Protein AF-A0A8J7K109-F1 (afdb_monomer_lite)

pLDDT: mean 79.62, std 18.44, range [33.38, 97.75]

Foldseek 3Di:
DVVVVVVVVVPDDDDPVVVVVVVVVVVVVVVVVVVVVVVVVVVVVVVVVPPVVVVVVVCVVVVVVPVVDDDDDDDDDDDDDDDDDDDDPPPDDPPLAQAEEEEPQQPCVVVLQVQCVVVVHHHRYYDYDDDPDNAAEKEAEASADPVSVLSSLVSVVVRHHFKYWYDPDPVRHSYMYIRDPVVVDLPTQIGTPDVVVSVVQSPPPPDDPVNVVVVSNVNSVVVNVD

Secondary structure (DSSP, 8-state):
-HHHHHHHHHT----HHHHHHHHHHHHHHHHHHHHHHHHHHHHHHHHHH--HHHHHHHHHHHHHHHTT--S------------------------S--EEEEETT-TTHHHHHHHHHHTT----EEE-----SS-EEEEE-TT--HHHHHHHHHHHHHTTEEEEEE---GGGTTEEEET-GGGGSTT--EEE--HHHHHHHHH-TT--HHHHHHHHHHHHHHTT--

Organism: NCBI:txid2866724

Radius of gyration: 29.74 Å; chains: 1; bounding box: 60×54×87 Å

Sequence (226 aa):
MSTSFLTAAANISNTNWLAVLLVIASILCVPIFLFGLFKLQTKYRAEMQDDEYYSAHLKMKFSYDTEQKEEIIEPITETNNSNNDDLAINSATASDQTIITINSSIKNLKEISEKLAKESIYISDKFDSKFDDDHYHLSFGDGVNIETLRKVISVCKENGLSSLSFSKNTAAISKIYIGSMGYKRADRLILRADNTTLNDLLANKSLNLKMLKSVIVTHGEKNRTL

Structure (mmCIF, N/CA/C/O backbone):
data_AF-A0A8J7K109-F1
#
_entry.id   AF-A0A8J7K109-F1
#
loop_
_atom_site.group_PDB
_atom_site.id
_atom_site.type_symbol
_atom_site.label_atom_id
_atom_site.label_alt_id
_atom_site.label_comp_id
_atom_site.label_asym_id
_atom_site.label_entity_id
_atom_site.label_seq_id
_atom_site.pdbx_PDB_ins_code
_atom_site.Cartn_x
_atom_site.Cartn_y
_atom_site.Cartn_z
_atom_site.occupancy
_atom_site.B_iso_or_equiv
_atom_site.auth_seq_id
_atom_site.auth_comp_id
_atom_site.auth_asym_id
_atom_site.auth_atom_id
_atom_site.pdbx_PDB_model_num
ATOM 1 N N . MET A 1 1 ? 20.563 35.144 -45.585 1.00 58.84 1 MET A N 1
ATOM 2 C CA . MET A 1 1 ? 21.813 34.430 -45.235 1.00 58.84 1 MET A CA 1
ATOM 3 C C . MET A 1 1 ? 21.892 33.021 -45.824 1.00 58.84 1 MET A C 1
ATOM 5 O O . MET A 1 1 ? 22.995 32.595 -46.116 1.00 58.84 1 MET A O 1
ATOM 9 N N . SER A 1 2 ? 20.783 32.311 -46.063 1.00 66.25 2 SER A N 1
ATOM 10 C CA . SER A 1 2 ? 20.815 30.921 -46.563 1.00 66.25 2 SER A CA 1
ATOM 11 C C . SER A 1 2 ? 21.132 30.762 -48.061 1.00 66.25 2 SER A C 1
ATOM 13 O O . SER A 1 2 ? 21.647 29.727 -48.471 1.00 66.25 2 SER A O 1
ATOM 15 N N . THR A 1 3 ? 20.874 31.781 -48.888 1.00 78.06 3 THR A N 1
ATOM 16 C CA . THR A 1 3 ? 21.087 31.732 -50.348 1.00 78.06 3 THR A CA 1
ATOM 17 C C . THR A 1 3 ? 22.560 31.746 -50.753 1.00 78.06 3 THR A C 1
ATOM 19 O O . THR A 1 3 ? 22.938 31.056 -51.693 1.00 78.06 3 THR A O 1
ATOM 22 N N . SER A 1 4 ? 23.420 32.462 -50.026 1.00 81.00 4 SER A N 1
ATOM 23 C CA . SER A 1 4 ? 24.857 32.526 -50.321 1.00 81.00 4 SER A CA 1
ATOM 24 C C . SER A 1 4 ? 25.581 31.194 -50.073 1.00 81.00 4 SER A C 1
ATOM 26 O O . SER A 1 4 ? 26.520 30.877 -50.798 1.00 81.00 4 SER A O 1
ATOM 28 N N . PHE A 1 5 ? 25.122 30.378 -49.115 1.00 79.75 5 PHE A N 1
ATOM 29 C CA . PHE A 1 5 ? 25.691 29.049 -48.846 1.00 79.75 5 PHE A CA 1
ATOM 30 C C . PHE A 1 5 ? 25.344 28.025 -49.926 1.00 79.75 5 PHE A C 1
ATOM 32 O O . PHE A 1 5 ? 26.210 27.256 -50.337 1.00 79.75 5 PHE A O 1
ATOM 39 N N . LEU A 1 6 ? 24.100 28.033 -50.415 1.00 79.06 6 LEU A N 1
ATOM 40 C CA . LEU A 1 6 ? 23.662 27.093 -51.445 1.00 79.06 6 LEU A CA 1
ATOM 41 C C . LEU A 1 6 ? 24.355 27.375 -52.788 1.00 79.06 6 LEU A C 1
ATOM 43 O O . LEU A 1 6 ? 24.806 26.445 -53.452 1.00 79.06 6 LEU A O 1
ATOM 47 N N . THR A 1 7 ? 24.527 28.654 -53.141 1.00 85.88 7 THR A N 1
ATOM 48 C CA . THR A 1 7 ? 25.267 29.064 -54.346 1.00 85.88 7 THR A CA 1
ATOM 49 C C . THR A 1 7 ? 26.760 28.735 -54.251 1.00 85.88 7 THR A C 1
ATOM 51 O O . THR A 1 7 ? 27.347 28.289 -55.233 1.00 85.88 7 THR A O 1
ATOM 54 N N . ALA A 1 8 ? 27.384 28.902 -53.079 1.00 80.12 8 ALA A N 1
ATOM 55 C CA . ALA A 1 8 ? 28.784 28.522 -52.876 1.00 80.12 8 ALA A CA 1
ATOM 56 C C . ALA A 1 8 ? 28.988 26.996 -52.937 1.00 80.12 8 ALA A C 1
ATOM 58 O O . ALA A 1 8 ? 29.948 26.537 -53.549 1.00 80.12 8 ALA A O 1
ATOM 59 N N . ALA A 1 9 ? 28.066 26.212 -52.366 1.00 76.44 9 ALA A N 1
ATOM 60 C CA . ALA A 1 9 ? 28.109 24.750 -52.406 1.00 76.44 9 ALA A CA 1
ATOM 61 C C . ALA A 1 9 ? 27.909 24.193 -53.825 1.00 76.44 9 ALA A C 1
ATOM 63 O O . ALA A 1 9 ? 28.597 23.254 -54.215 1.00 76.44 9 ALA A O 1
ATOM 64 N N . ALA A 1 10 ? 27.020 24.801 -54.618 1.00 79.00 10 ALA A N 1
ATOM 65 C CA . ALA A 1 10 ? 26.766 24.391 -56.000 1.00 79.00 10 ALA A CA 1
ATOM 66 C C . ALA A 1 10 ? 27.965 24.626 -56.939 1.00 79.00 10 ALA A C 1
ATOM 68 O O . ALA A 1 10 ? 28.079 23.957 -57.963 1.00 79.00 10 ALA A O 1
ATOM 69 N N . ASN A 1 11 ? 28.868 25.550 -56.590 1.00 80.50 11 ASN A N 1
ATOM 70 C CA . ASN A 1 11 ? 30.044 25.882 -57.399 1.00 80.50 11 ASN A CA 1
ATOM 71 C C . ASN A 1 11 ? 31.283 25.021 -57.085 1.00 80.50 11 ASN A C 1
ATOM 73 O O . ASN A 1 11 ? 32.293 25.119 -57.782 1.00 80.50 11 ASN A O 1
ATOM 77 N N . ILE A 1 12 ? 31.229 24.165 -56.059 1.00 76.69 12 ILE A N 1
ATOM 78 C CA . ILE A 1 12 ? 32.310 23.231 -55.724 1.00 76.69 12 ILE A CA 1
ATOM 79 C C . ILE A 1 12 ? 32.108 21.958 -56.552 1.00 76.69 12 ILE A C 1
ATOM 81 O O . ILE A 1 12 ? 31.431 21.017 -56.146 1.00 76.69 12 ILE A O 1
ATOM 85 N N . SER A 1 13 ? 32.680 21.936 -57.754 1.00 70.12 13 SER A N 1
ATOM 86 C CA . SER A 1 13 ? 32.686 20.755 -58.619 1.00 70.12 13 SER A CA 1
ATOM 87 C C . SER A 1 13 ? 33.887 19.853 -58.285 1.00 70.12 13 SER A C 1
ATOM 89 O O . SER A 1 13 ? 35.036 20.274 -58.370 1.00 70.12 13 SER A O 1
ATOM 91 N N . ASN A 1 14 ? 33.605 18.611 -57.869 1.00 67.81 14 ASN A N 1
ATOM 92 C CA . ASN A 1 14 ? 34.546 17.492 -57.662 1.00 67.81 14 ASN A CA 1
ATOM 93 C C . ASN A 1 14 ? 35.869 17.812 -56.940 1.00 67.81 14 ASN A C 1
ATOM 95 O O . ASN A 1 14 ? 36.962 17.696 -57.495 1.00 67.81 14 ASN A O 1
ATOM 99 N N . THR A 1 15 ? 35.786 18.124 -55.650 1.00 77.00 15 THR A N 1
ATOM 100 C CA . THR A 1 15 ? 36.956 18.259 -54.779 1.00 77.00 15 THR A CA 1
ATOM 101 C C . THR A 1 15 ? 37.196 16.988 -53.968 1.00 77.00 15 THR A C 1
ATOM 103 O O . THR A 1 15 ? 36.537 16.729 -52.965 1.00 77.00 15 THR A O 1
ATOM 106 N N . ASN A 1 16 ? 38.210 16.209 -54.354 1.00 81.56 16 ASN A N 1
ATOM 107 C CA . ASN A 1 16 ? 38.608 14.985 -53.638 1.00 81.56 16 ASN A CA 1
ATOM 108 C C . ASN A 1 16 ? 38.951 15.230 -52.152 1.00 81.56 16 ASN A C 1
ATOM 110 O O . ASN A 1 16 ? 38.787 14.340 -51.321 1.00 81.56 16 ASN A O 1
ATOM 114 N N . TRP A 1 17 ? 39.377 16.444 -51.790 1.00 86.31 17 TRP A N 1
ATOM 115 C CA . TRP A 1 17 ? 39.659 16.818 -50.400 1.00 86.31 17 TRP A CA 1
ATOM 116 C C . TRP A 1 17 ? 38.394 16.957 -49.539 1.00 86.31 17 TRP A C 1
ATOM 118 O O . TRP A 1 17 ? 38.460 16.759 -48.326 1.00 86.31 17 TRP A O 1
ATOM 128 N N . LEU A 1 18 ? 37.238 17.249 -50.149 1.00 85.38 18 LEU A N 1
ATOM 129 C CA . LEU A 1 18 ? 35.966 17.392 -49.440 1.00 85.38 18 LEU A CA 1
ATOM 130 C C . LEU A 1 18 ? 35.522 16.054 -48.844 1.00 85.38 18 LEU A C 1
ATOM 132 O O . LEU A 1 18 ? 35.082 16.007 -47.699 1.00 85.38 18 LEU A O 1
ATOM 136 N N . ALA A 1 19 ? 35.694 14.960 -49.592 1.00 84.62 19 ALA A N 1
ATOM 137 C CA . ALA A 1 19 ? 35.377 13.617 -49.116 1.00 84.62 19 ALA A CA 1
ATOM 138 C C . ALA A 1 19 ? 36.213 13.249 -47.879 1.00 84.62 19 ALA A C 1
ATOM 140 O O . ALA A 1 19 ? 35.671 12.763 -46.889 1.00 84.62 19 ALA A O 1
ATOM 141 N N . VAL A 1 20 ? 37.516 13.557 -47.895 1.00 90.56 20 VAL A N 1
ATOM 142 C CA . VAL A 1 20 ? 38.415 13.327 -46.749 1.00 90.56 20 VAL A CA 1
ATOM 143 C C . VAL A 1 20 ? 37.996 14.170 -45.541 1.00 90.56 20 VAL A C 1
ATOM 145 O O . VAL A 1 20 ? 37.918 13.654 -44.427 1.00 90.56 20 VAL A O 1
ATOM 148 N N . LEU A 1 21 ? 37.658 15.446 -45.755 1.00 93.25 21 LEU A N 1
ATOM 149 C CA . LEU A 1 21 ? 37.177 16.337 -44.698 1.00 93.25 21 LEU A CA 1
ATOM 150 C C . LEU A 1 21 ? 35.878 15.817 -44.057 1.00 93.25 21 LEU A C 1
ATOM 152 O O . LEU A 1 21 ? 35.723 15.876 -42.840 1.00 93.25 21 LEU A O 1
ATOM 156 N N . LEU A 1 22 ? 34.964 15.271 -44.864 1.00 87.44 22 LEU A N 1
ATOM 157 C CA . LEU A 1 22 ? 33.673 14.756 -44.406 1.00 87.44 22 LEU A CA 1
ATOM 158 C C . LEU A 1 22 ? 33.830 13.461 -43.593 1.00 87.44 22 LEU A C 1
ATOM 160 O O . LEU A 1 22 ? 33.153 13.283 -42.581 1.00 87.44 22 LEU A O 1
ATOM 164 N N . VAL A 1 23 ? 34.788 12.606 -43.966 1.00 94.56 23 VAL A N 1
ATOM 165 C CA . VAL A 1 23 ? 35.171 11.424 -43.176 1.00 94.56 23 VAL A CA 1
ATOM 166 C C . VAL A 1 23 ? 35.753 11.839 -41.822 1.00 94.56 23 VAL A C 1
ATOM 168 O O . VAL A 1 23 ? 35.319 11.325 -40.791 1.00 94.56 23 VAL A O 1
ATOM 171 N N . ILE A 1 24 ? 36.672 12.811 -41.791 1.00 95.62 24 ILE A N 1
ATOM 172 C CA . ILE A 1 24 ? 37.246 13.328 -40.536 1.00 95.62 24 ILE A CA 1
ATOM 173 C C . ILE A 1 24 ? 36.152 13.943 -39.653 1.00 95.62 24 ILE A C 1
ATOM 175 O O . ILE A 1 24 ? 36.088 13.653 -38.458 1.00 95.62 24 ILE A O 1
ATOM 179 N N . ALA A 1 25 ? 35.255 14.743 -40.235 1.00 95.81 25 ALA A N 1
ATOM 180 C CA . ALA A 1 25 ? 34.128 15.333 -39.518 1.00 95.81 25 ALA A CA 1
ATOM 181 C C . ALA A 1 25 ? 33.209 14.258 -38.913 1.00 95.81 25 ALA A C 1
ATOM 183 O O . ALA A 1 25 ? 32.806 14.377 -37.756 1.00 95.81 25 ALA A O 1
ATOM 184 N N . SER A 1 26 ? 32.930 13.178 -39.652 1.00 95.62 26 SER A N 1
ATOM 185 C CA . SER A 1 26 ? 32.132 12.052 -39.156 1.00 95.62 26 SER A CA 1
ATOM 186 C C . SER A 1 26 ? 32.811 11.321 -37.995 1.00 95.62 26 SER A C 1
ATOM 188 O O . SER A 1 26 ? 32.136 10.953 -37.034 1.00 95.62 26 SER A O 1
ATOM 190 N N . ILE A 1 27 ? 34.135 11.131 -38.053 1.00 97.19 27 ILE A N 1
ATOM 191 C CA . ILE A 1 27 ? 34.906 10.488 -36.978 1.00 97.19 27 ILE A CA 1
ATOM 192 C C . ILE A 1 27 ? 34.913 11.361 -35.718 1.00 97.19 27 ILE A C 1
ATOM 194 O O . ILE A 1 27 ? 34.771 10.833 -34.620 1.00 97.19 27 ILE A O 1
ATOM 198 N N . LEU A 1 28 ? 35.034 12.686 -35.858 1.00 97.62 28 LEU A N 1
ATOM 199 C CA . LEU A 1 28 ? 35.056 13.624 -34.727 1.00 97.62 28 LEU A CA 1
ATOM 200 C C . LEU A 1 28 ? 33.673 13.891 -34.115 1.00 97.62 28 LEU A C 1
ATOM 202 O O . LEU A 1 28 ? 33.582 14.214 -32.931 1.00 97.62 28 LEU A O 1
ATOM 206 N N . CYS A 1 29 ? 32.592 13.732 -34.879 1.00 96.88 29 CYS A N 1
ATOM 207 C CA . CYS A 1 29 ? 31.234 13.961 -34.385 1.00 96.88 29 CYS A CA 1
ATOM 208 C C . CYS A 1 29 ? 30.872 13.012 -33.227 1.00 96.88 29 CYS A C 1
ATOM 210 O O . CYS A 1 29 ? 30.294 13.439 -32.227 1.00 96.88 29 CYS A O 1
ATOM 212 N N . VAL A 1 30 ? 31.290 11.746 -33.316 1.00 97.44 30 VAL A N 1
ATOM 213 C CA . VAL A 1 30 ? 31.009 10.708 -32.310 1.00 97.44 30 VAL A CA 1
ATOM 214 C C . VAL A 1 30 ? 31.625 11.012 -30.92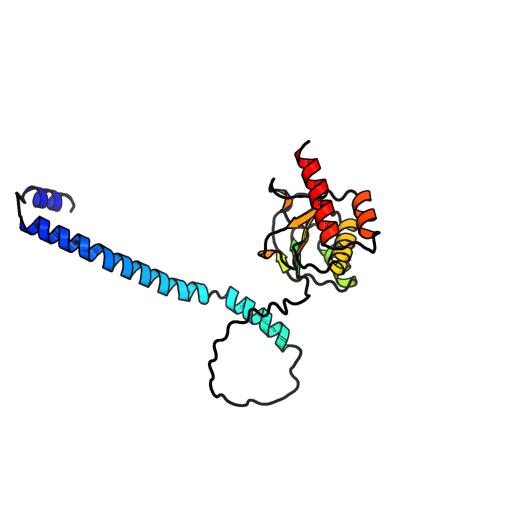8 1.00 97.44 30 VAL A C 1
ATOM 216 O O . VAL A 1 30 ? 30.872 11.036 -29.952 1.00 97.44 30 VAL A O 1
ATOM 219 N N . PRO A 1 31 ? 32.940 11.280 -30.778 1.00 97.38 31 PRO A N 1
ATOM 220 C CA . PRO A 1 31 ? 33.529 11.590 -29.476 1.00 97.38 31 PRO A CA 1
ATOM 221 C C . PRO A 1 31 ? 33.029 12.919 -28.899 1.00 97.38 31 PRO A C 1
ATOM 223 O O . PRO A 1 31 ? 32.833 13.008 -27.689 1.00 97.38 31 PRO A O 1
ATOM 226 N N . ILE A 1 32 ? 32.760 13.932 -29.734 1.00 97.62 32 ILE A N 1
ATOM 227 C CA . ILE A 1 32 ? 32.178 15.208 -29.278 1.00 97.62 32 ILE A CA 1
ATOM 228 C C . ILE A 1 32 ? 30.777 14.983 -28.700 1.00 97.62 32 ILE A C 1
ATOM 230 O O . ILE A 1 32 ? 30.452 15.503 -27.630 1.00 97.62 32 ILE A O 1
ATOM 234 N N . PHE A 1 33 ? 29.959 14.176 -29.377 1.00 96.94 33 PHE A N 1
ATOM 235 C CA . PHE A 1 33 ? 28.620 13.829 -28.914 1.00 96.94 33 PHE A CA 1
ATOM 236 C C . PHE A 1 33 ? 28.654 13.047 -27.594 1.00 96.94 33 PHE A C 1
ATOM 238 O O . PHE A 1 33 ? 27.950 13.403 -26.647 1.00 96.94 33 PHE A O 1
ATOM 245 N N . LEU A 1 34 ? 29.524 12.036 -27.490 1.00 96.75 34 LEU A N 1
ATOM 246 C CA . LEU A 1 34 ? 29.727 11.274 -26.254 1.00 96.75 34 LEU A CA 1
ATOM 247 C C . LEU A 1 34 ? 30.198 12.168 -25.103 1.00 96.75 34 LEU A C 1
ATOM 249 O O . LEU A 1 34 ? 29.666 12.064 -24.001 1.00 96.75 34 LEU A O 1
ATOM 253 N N . PHE A 1 35 ? 31.141 13.080 -25.348 1.00 97.31 35 PHE A N 1
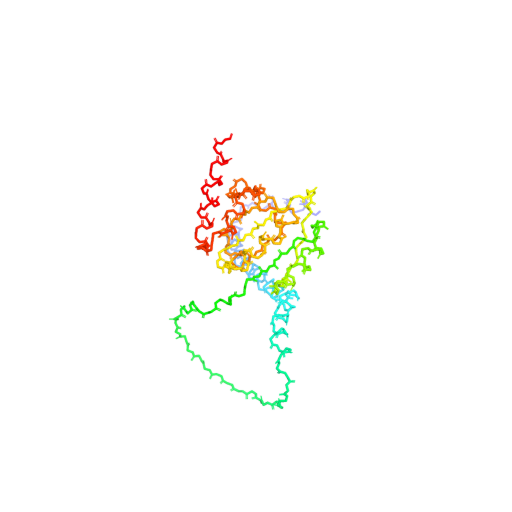ATOM 254 C CA . PHE A 1 35 ? 31.607 14.028 -24.335 1.00 97.31 35 PHE A CA 1
ATOM 255 C C . PHE A 1 35 ? 30.474 14.939 -23.837 1.00 97.31 35 PHE A C 1
ATOM 257 O O . PHE A 1 35 ? 30.347 15.178 -22.635 1.00 97.31 35 PHE A O 1
ATOM 264 N N . GLY A 1 36 ? 29.604 15.397 -24.743 1.00 96.19 36 GLY A N 1
ATOM 265 C CA . GLY A 1 36 ? 28.396 16.146 -24.395 1.00 96.19 36 GLY A CA 1
ATOM 266 C C . GLY A 1 36 ? 27.437 15.343 -23.513 1.00 96.19 36 GLY A C 1
ATOM 267 O O . GLY A 1 36 ? 26.991 15.848 -22.481 1.00 96.19 36 GLY A O 1
ATOM 268 N N . LEU A 1 37 ? 27.173 14.081 -23.870 1.00 93.94 37 LEU A N 1
ATOM 269 C CA . LEU A 1 37 ? 26.350 13.182 -23.057 1.00 93.94 37 LEU A CA 1
ATOM 270 C C . LEU A 1 37 ? 26.955 12.936 -21.673 1.00 93.94 37 LEU A C 1
ATOM 272 O O . LEU A 1 37 ? 26.236 13.034 -20.682 1.00 93.94 37 LEU A O 1
ATOM 276 N N . PHE A 1 38 ? 28.262 12.685 -21.582 1.00 94.75 38 PHE A N 1
ATOM 277 C CA . PHE A 1 38 ? 28.941 12.509 -20.297 1.00 94.75 38 PHE A CA 1
ATOM 278 C C . PHE A 1 38 ? 28.822 13.754 -19.419 1.00 94.75 38 PHE A C 1
ATOM 280 O O . PHE A 1 38 ? 28.503 13.636 -18.239 1.00 94.75 38 PHE A O 1
ATOM 287 N N . LYS A 1 39 ? 29.006 14.949 -19.991 1.00 92.44 39 LYS A N 1
ATOM 288 C CA . LYS A 1 39 ? 28.855 16.214 -19.259 1.00 92.44 39 LYS A CA 1
ATOM 289 C C . LYS A 1 39 ? 27.425 16.431 -18.752 1.00 92.44 39 LYS A C 1
ATOM 291 O O . LYS A 1 39 ? 27.238 16.931 -17.645 1.00 92.44 39 LYS A O 1
ATOM 296 N N . LEU A 1 40 ? 26.416 16.063 -19.544 1.00 89.12 40 LEU A N 1
ATOM 297 C CA . LEU A 1 40 ? 25.011 16.119 -19.128 1.00 89.12 40 LEU A CA 1
ATOM 298 C C . LEU A 1 40 ? 24.736 15.127 -17.992 1.00 89.12 40 LEU A C 1
ATOM 300 O O . LEU A 1 40 ? 24.151 15.503 -16.980 1.00 89.12 40 LEU A O 1
ATOM 304 N N . GLN A 1 41 ? 25.210 13.887 -18.117 1.00 87.06 41 GLN A N 1
ATOM 305 C CA . GLN A 1 41 ? 25.038 12.860 -17.089 1.00 87.06 41 GLN A CA 1
ATOM 306 C C . GLN A 1 41 ? 25.713 13.234 -15.765 1.00 87.06 41 GLN A C 1
ATOM 308 O O . GLN A 1 41 ? 25.134 12.990 -14.710 1.00 87.06 41 GLN A O 1
ATOM 313 N N . THR A 1 42 ? 26.909 13.830 -15.791 1.00 87.81 42 THR A N 1
ATOM 314 C CA . THR A 1 42 ? 27.603 14.246 -14.562 1.00 87.81 42 THR A CA 1
ATOM 315 C C . THR A 1 42 ? 26.954 15.465 -13.918 1.00 87.81 42 THR A C 1
ATOM 317 O O . THR A 1 42 ? 26.785 15.473 -12.702 1.00 87.81 42 THR A O 1
ATOM 320 N N . LYS A 1 43 ? 26.522 16.457 -14.709 1.00 86.12 43 LYS A N 1
ATOM 321 C CA . LYS A 1 43 ? 25.846 17.649 -14.182 1.00 86.12 43 LYS A CA 1
ATOM 322 C C . LYS A 1 43 ? 24.511 17.307 -13.514 1.00 86.12 43 LYS A C 1
ATOM 324 O O . LYS A 1 43 ? 24.278 17.707 -12.380 1.00 86.12 43 LYS A O 1
ATOM 329 N N . TYR A 1 44 ? 23.663 16.530 -14.185 1.00 77.62 44 TYR A N 1
ATOM 330 C CA . TYR A 1 44 ? 22.350 16.172 -13.639 1.00 77.62 44 TYR A CA 1
ATOM 331 C C . TYR A 1 44 ? 22.412 15.109 -12.541 1.00 77.62 44 TYR A C 1
ATOM 333 O O . TYR A 1 44 ? 21.461 14.979 -11.777 1.00 77.62 44 TYR A O 1
ATOM 341 N N . ARG A 1 45 ? 23.522 14.368 -12.411 1.00 79.00 45 ARG A N 1
ATOM 342 C CA . ARG A 1 45 ? 23.725 13.473 -11.263 1.00 79.00 45 ARG A CA 1
ATOM 343 C C . ARG A 1 45 ? 23.871 14.230 -9.948 1.00 79.00 45 ARG A C 1
ATOM 345 O O . ARG A 1 45 ? 23.313 13.767 -8.963 1.00 79.00 45 ARG A O 1
ATOM 352 N N . ALA A 1 46 ? 24.581 15.360 -9.944 1.00 68.81 46 ALA A N 1
ATOM 353 C CA . ALA A 1 46 ? 24.709 16.194 -8.750 1.00 68.81 46 ALA A CA 1
ATOM 354 C C . ALA A 1 46 ? 23.352 16.810 -8.369 1.00 68.81 46 ALA A C 1
ATOM 356 O O . ALA A 1 46 ? 22.910 16.662 -7.239 1.00 68.81 46 ALA A O 1
ATOM 357 N N . GLU A 1 47 ? 22.627 17.371 -9.344 1.00 66.19 47 GLU A N 1
ATOM 358 C CA . GLU A 1 47 ? 21.301 17.969 -9.105 1.00 66.19 47 GLU A CA 1
ATOM 359 C C . GLU A 1 47 ? 20.232 16.937 -8.677 1.00 66.19 47 GLU A C 1
ATOM 361 O O . GLU A 1 47 ? 19.346 17.276 -7.902 1.00 66.19 47 GLU A O 1
ATOM 366 N N . MET A 1 48 ? 20.311 15.669 -9.115 1.00 65.88 48 MET A N 1
ATOM 367 C CA . MET A 1 48 ? 19.443 14.592 -8.594 1.00 65.88 48 MET A CA 1
ATOM 368 C C . MET A 1 48 ? 19.844 14.093 -7.196 1.00 65.88 48 MET A C 1
ATOM 370 O O . MET A 1 48 ? 19.030 13.454 -6.533 1.00 65.88 48 MET A O 1
ATOM 374 N N . GLN A 1 49 ? 21.087 14.316 -6.762 1.00 63.44 49 GLN A N 1
ATOM 375 C CA . GLN A 1 49 ? 21.553 13.951 -5.418 1.00 63.44 49 GLN A CA 1
ATOM 376 C C . GLN A 1 4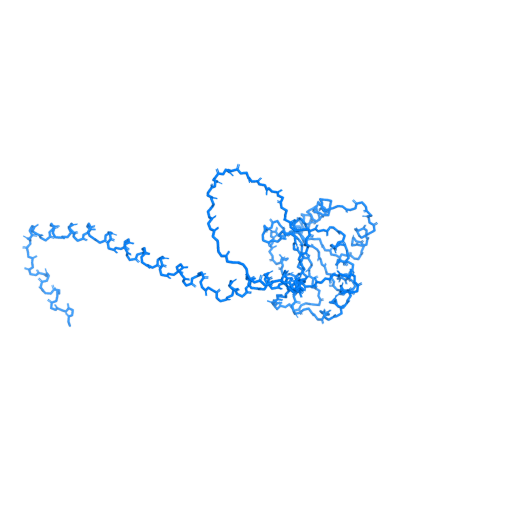9 ? 21.282 15.054 -4.391 1.00 63.44 49 GLN A C 1
ATOM 378 O O . GLN A 1 49 ? 21.003 14.738 -3.236 1.00 63.44 49 GLN A O 1
ATOM 383 N N . ASP A 1 50 ? 21.281 16.312 -4.829 1.00 59.25 50 ASP A N 1
ATOM 384 C CA . ASP A 1 50 ? 20.915 17.483 -4.028 1.00 59.25 50 ASP A CA 1
ATOM 385 C C . ASP A 1 50 ? 19.399 17.709 -3.958 1.00 59.25 50 ASP A C 1
ATOM 387 O O . ASP A 1 50 ? 18.954 18.808 -3.626 1.00 59.25 50 ASP A O 1
ATOM 391 N N . ASP A 1 51 ? 18.583 16.687 -4.252 1.00 62.94 51 ASP A N 1
ATOM 392 C CA . ASP A 1 51 ? 17.149 16.781 -4.020 1.00 62.94 51 ASP A CA 1
ATOM 393 C C . ASP A 1 51 ? 16.932 17.094 -2.531 1.00 62.94 51 ASP A C 1
ATOM 395 O O . ASP A 1 51 ? 17.190 16.280 -1.633 1.00 62.94 51 ASP A O 1
ATOM 399 N N . GLU A 1 52 ? 16.509 18.326 -2.266 1.00 60.19 52 GLU A N 1
ATOM 400 C CA . GLU A 1 52 ? 16.214 18.873 -0.945 1.00 60.19 52 GLU A CA 1
ATOM 401 C C . GLU A 1 52 ? 15.224 17.951 -0.208 1.00 60.19 52 GLU A C 1
ATOM 403 O O . GLU A 1 52 ? 15.282 17.798 1.013 1.00 60.19 52 GLU A O 1
ATOM 408 N N . TYR A 1 53 ? 14.396 17.216 -0.965 1.00 56.78 53 TYR A N 1
ATOM 409 C CA . TYR A 1 53 ? 13.512 16.171 -0.463 1.00 56.78 53 TYR A CA 1
ATOM 410 C C . TYR A 1 53 ? 14.242 14.909 0.014 1.00 56.78 53 TYR A C 1
ATOM 412 O O . TYR A 1 53 ? 13.823 14.324 1.011 1.00 56.78 53 TYR A O 1
ATOM 420 N N . TYR A 1 54 ? 15.333 14.472 -0.626 1.00 59.00 54 TYR A N 1
ATOM 421 C CA . TYR A 1 54 ? 16.100 13.302 -0.175 1.00 59.00 54 TYR A CA 1
ATOM 422 C C . TYR A 1 54 ? 16.881 13.607 1.105 1.00 59.00 54 TYR A C 1
ATOM 424 O O . TYR A 1 54 ? 16.886 12.804 2.042 1.00 59.00 54 TYR A O 1
ATOM 432 N N . SER A 1 55 ? 17.480 14.796 1.188 1.00 63.50 55 SER A N 1
ATOM 433 C CA . SER A 1 55 ? 18.165 15.253 2.399 1.00 63.50 55 SER A CA 1
ATOM 434 C C . SER A 1 55 ? 17.180 15.573 3.534 1.00 63.50 55 SER A C 1
ATOM 436 O O . SER A 1 55 ? 17.462 15.219 4.679 1.00 63.50 55 SER A O 1
ATOM 438 N N . ALA A 1 56 ? 15.988 16.112 3.248 1.00 65.56 56 ALA A N 1
ATOM 439 C CA . ALA A 1 56 ? 14.904 16.225 4.229 1.00 65.56 56 ALA A CA 1
ATOM 440 C C . ALA A 1 56 ? 14.402 14.850 4.703 1.00 65.56 56 ALA A C 1
ATOM 442 O O . ALA A 1 56 ? 14.202 14.652 5.898 1.00 65.56 56 ALA A O 1
ATOM 443 N N . HIS A 1 57 ? 14.263 13.873 3.805 1.00 60.69 57 HIS A N 1
ATOM 444 C CA . HIS A 1 57 ? 13.806 12.525 4.148 1.00 60.69 57 HIS A CA 1
ATOM 445 C C . HIS A 1 57 ? 14.862 11.721 4.932 1.00 60.69 57 HIS A C 1
ATOM 447 O O . HIS A 1 57 ? 14.510 10.938 5.815 1.00 60.69 57 HIS A O 1
ATOM 453 N N . LEU A 1 58 ? 16.159 11.931 4.674 1.00 61.16 58 LEU A N 1
ATOM 454 C CA . LEU A 1 58 ? 17.241 11.404 5.514 1.00 61.16 58 LEU A CA 1
ATOM 455 C C . LEU A 1 58 ? 17.269 12.090 6.882 1.00 61.16 58 LEU A C 1
ATOM 457 O O . LEU A 1 58 ? 17.289 11.392 7.891 1.00 61.16 58 LEU A O 1
ATOM 461 N N . LYS A 1 59 ? 17.201 13.428 6.940 1.00 64.75 59 LYS A N 1
ATOM 462 C CA . LYS A 1 59 ? 17.113 14.167 8.211 1.00 64.75 59 LYS A CA 1
ATOM 463 C C . LYS A 1 59 ? 15.919 13.705 9.041 1.00 64.75 59 LYS A C 1
ATOM 465 O O . LYS A 1 59 ? 16.082 13.454 10.221 1.00 64.75 59 LYS A O 1
ATOM 470 N N . MET A 1 60 ? 14.757 13.484 8.431 1.00 64.81 60 MET A N 1
ATOM 471 C CA . MET A 1 60 ? 13.571 12.994 9.137 1.00 64.81 60 MET A CA 1
ATOM 472 C C . MET A 1 60 ? 13.754 11.567 9.684 1.00 64.81 60 MET A C 1
ATOM 474 O O . MET A 1 60 ? 13.238 11.261 10.754 1.00 64.81 60 MET A O 1
ATOM 478 N N . LYS A 1 61 ? 14.523 10.708 8.995 1.00 61.19 61 LYS A N 1
ATOM 479 C CA . LYS A 1 61 ? 14.880 9.366 9.488 1.00 61.19 61 LYS A CA 1
ATOM 480 C C . LYS A 1 61 ? 15.912 9.390 10.618 1.00 61.19 61 LYS A C 1
ATOM 482 O O . LYS A 1 61 ? 15.777 8.600 11.541 1.00 61.19 61 LYS A O 1
ATOM 487 N N . PHE A 1 62 ? 16.910 10.272 10.560 1.00 61.06 62 PHE A N 1
ATOM 488 C CA . PHE A 1 62 ? 17.934 10.380 11.607 1.00 61.06 62 PHE A CA 1
ATOM 489 C C . PHE A 1 62 ? 17.450 11.170 12.833 1.00 61.06 62 PHE A C 1
ATOM 491 O O . PHE A 1 62 ? 17.719 10.760 13.955 1.00 61.06 62 PHE A O 1
ATOM 498 N N . SER A 1 63 ? 16.669 12.242 12.656 1.00 53.28 63 SER A N 1
ATOM 499 C CA . SER A 1 63 ? 16.106 13.022 13.769 1.00 53.28 63 SER A CA 1
ATOM 500 C C . SER A 1 63 ? 15.129 12.210 14.624 1.00 53.28 63 SER A C 1
ATOM 502 O O . SER A 1 63 ? 15.080 12.418 15.831 1.00 53.28 63 SER A O 1
ATOM 504 N N . TYR A 1 64 ? 14.419 11.232 14.046 1.00 52.69 64 TYR A N 1
ATOM 505 C CA . TYR A 1 64 ? 13.582 10.313 14.830 1.00 52.69 64 TYR A CA 1
ATOM 506 C C . TYR A 1 64 ? 14.386 9.344 15.714 1.00 52.69 64 TYR A C 1
ATOM 508 O O . TYR A 1 64 ? 13.858 8.885 16.723 1.00 52.69 64 TYR A O 1
ATOM 516 N N . ASP A 1 65 ? 15.642 9.049 15.361 1.00 51.28 65 ASP A N 1
ATOM 517 C CA . ASP A 1 65 ? 16.539 8.195 16.157 1.00 51.28 65 ASP A CA 1
ATOM 518 C C . ASP A 1 65 ? 17.340 9.003 17.199 1.00 51.28 65 ASP A C 1
ATOM 520 O O . ASP A 1 65 ? 17.795 8.457 18.203 1.00 51.28 65 ASP A O 1
ATOM 524 N N . THR A 1 66 ? 17.516 10.314 16.991 1.00 46.53 66 THR A N 1
ATOM 525 C CA . THR A 1 66 ? 18.321 11.178 17.876 1.00 46.53 66 THR A CA 1
ATOM 526 C C . THR A 1 66 ? 17.516 11.820 19.015 1.00 46.53 66 THR A C 1
ATOM 528 O O . THR A 1 66 ? 18.068 12.029 20.092 1.00 46.53 66 THR A O 1
ATOM 531 N N . GLU A 1 67 ? 16.203 12.034 18.880 1.00 48.62 67 GLU A N 1
ATOM 532 C CA . GLU A 1 67 ? 15.393 12.647 19.956 1.00 48.62 67 GLU A CA 1
ATOM 533 C C . GLU A 1 67 ? 15.049 11.713 21.142 1.00 48.62 67 GLU A C 1
ATOM 535 O O . GLU A 1 67 ? 14.329 12.115 22.054 1.00 48.62 67 GLU A O 1
ATOM 540 N N . GLN A 1 68 ? 15.593 10.489 21.203 1.00 47.84 68 GLN A N 1
ATOM 541 C CA . GLN A 1 68 ? 15.519 9.643 22.411 1.00 47.84 68 GLN A CA 1
ATOM 542 C C . GLN A 1 68 ? 16.858 9.409 23.117 1.00 47.84 68 GLN A C 1
ATOM 544 O O . GLN A 1 68 ? 16.933 8.574 24.023 1.00 47.84 68 GLN A O 1
ATOM 549 N N . LYS A 1 69 ? 17.925 10.140 22.769 1.00 48.97 69 LYS A N 1
ATOM 550 C CA . LYS A 1 69 ? 19.199 9.970 23.477 1.00 48.97 69 LYS A CA 1
ATOM 551 C C . LYS A 1 69 ? 20.073 11.223 23.502 1.00 48.97 69 LYS A C 1
ATOM 553 O O . LYS A 1 69 ? 21.189 11.208 23.004 1.00 48.97 69 LYS A O 1
ATOM 558 N N . GLU A 1 70 ? 19.604 12.268 24.174 1.00 42.19 70 GLU A N 1
ATOM 559 C CA . GLU A 1 70 ? 20.490 13.313 24.700 1.00 42.19 70 GLU A CA 1
ATOM 560 C C . GLU A 1 70 ? 20.232 13.536 26.193 1.00 42.19 70 GLU A C 1
ATOM 562 O O . GLU A 1 70 ? 19.501 14.426 26.614 1.00 42.19 70 GLU A O 1
ATOM 567 N N . GLU A 1 71 ? 20.899 12.715 27.004 1.00 45.47 71 GLU A N 1
ATOM 568 C CA . GLU A 1 71 ? 21.531 13.203 28.224 1.00 45.47 71 GLU A CA 1
ATOM 569 C C . GLU A 1 71 ? 23.036 12.912 28.088 1.00 45.47 71 GLU A C 1
ATOM 571 O O . GLU A 1 71 ? 23.455 11.760 28.131 1.00 45.47 71 GLU A O 1
ATOM 576 N N . ILE A 1 72 ? 23.794 13.995 27.863 1.00 48.09 72 ILE A N 1
ATOM 577 C CA . ILE A 1 72 ? 25.220 14.224 28.161 1.00 48.09 72 ILE A CA 1
ATOM 578 C C . ILE A 1 72 ? 26.232 13.255 27.507 1.00 48.09 72 ILE A C 1
ATOM 580 O O . ILE A 1 72 ? 26.305 12.087 27.865 1.00 48.09 72 ILE A O 1
ATOM 584 N N . ILE A 1 73 ? 27.099 13.779 26.625 1.00 46.81 73 ILE A N 1
ATOM 585 C CA . ILE A 1 73 ? 28.581 13.747 26.716 1.00 46.81 73 ILE A CA 1
ATOM 586 C C . ILE A 1 73 ? 29.191 14.499 25.507 1.00 46.81 73 ILE A C 1
ATOM 588 O O . ILE A 1 73 ? 28.742 14.379 24.372 1.00 46.81 73 ILE A O 1
ATOM 592 N N . GLU A 1 74 ? 30.215 15.294 25.817 1.00 45.28 74 GLU A N 1
ATOM 593 C CA . GLU A 1 74 ? 31.059 16.172 24.990 1.00 45.28 74 GLU A CA 1
ATOM 594 C C . GLU A 1 74 ? 31.784 15.529 23.777 1.00 45.28 74 GLU A C 1
ATOM 596 O O . GLU A 1 74 ? 31.867 14.303 23.673 1.00 45.28 74 GLU A O 1
ATOM 601 N N . PRO A 1 75 ? 32.339 16.349 22.848 1.00 50.28 75 PRO A N 1
ATOM 602 C CA . PRO A 1 75 ? 32.773 15.896 21.532 1.00 50.28 75 PRO A CA 1
ATOM 603 C C . PRO A 1 75 ? 34.172 15.276 21.571 1.00 50.28 75 PRO A C 1
ATOM 605 O O . PRO A 1 75 ? 35.110 15.857 22.117 1.00 50.28 75 PRO A O 1
ATOM 608 N N . ILE A 1 76 ? 34.339 14.132 20.905 1.00 47.22 76 ILE A N 1
ATOM 609 C CA . ILE A 1 76 ? 35.658 13.560 20.629 1.00 47.22 76 ILE A CA 1
ATOM 610 C C . ILE A 1 76 ? 35.825 13.392 19.118 1.00 47.22 76 ILE A C 1
ATOM 612 O O . ILE A 1 76 ? 34.951 12.916 18.400 1.00 47.22 76 ILE A O 1
ATOM 616 N N . THR A 1 77 ? 36.977 13.880 18.692 1.00 42.62 77 THR A N 1
ATOM 617 C CA . THR A 1 77 ? 37.541 14.078 17.362 1.00 42.62 77 THR A CA 1
ATOM 618 C C . THR A 1 77 ? 37.667 12.831 16.482 1.00 42.62 77 THR A C 1
ATOM 620 O O . THR A 1 77 ? 37.771 11.706 16.963 1.00 42.62 77 THR A O 1
ATOM 623 N N . GLU A 1 78 ? 37.738 13.109 15.177 1.00 46.69 78 GLU A N 1
ATOM 624 C CA . GLU A 1 78 ? 38.118 12.270 14.030 1.00 46.69 78 GLU A CA 1
ATOM 625 C C . GLU A 1 78 ? 39.187 11.192 14.312 1.00 46.69 78 GLU A C 1
ATOM 627 O O . GLU A 1 78 ? 40.101 11.439 15.100 1.00 46.69 78 GLU A O 1
ATOM 632 N N . THR A 1 79 ? 39.153 10.060 13.573 1.00 34.50 79 THR A N 1
ATOM 633 C CA . THR A 1 79 ? 40.265 9.550 12.715 1.00 34.50 79 THR A CA 1
ATOM 634 C C . THR A 1 79 ? 40.103 8.063 12.284 1.00 34.50 79 THR A C 1
ATOM 636 O O . THR A 1 79 ? 40.063 7.164 13.115 1.00 34.50 79 THR A O 1
ATOM 639 N N . ASN A 1 80 ? 40.131 7.855 10.955 1.00 35.66 80 ASN A N 1
ATOM 640 C CA . ASN A 1 80 ? 40.648 6.747 10.110 1.00 35.66 80 ASN A CA 1
ATOM 641 C C . ASN A 1 80 ? 40.084 5.300 10.051 1.00 35.66 80 ASN A C 1
ATOM 643 O O . ASN A 1 80 ? 40.149 4.527 10.996 1.00 35.66 80 ASN A O 1
ATOM 647 N N . ASN A 1 81 ? 39.772 4.932 8.790 1.00 38.81 81 ASN A N 1
ATOM 648 C CA . ASN A 1 81 ? 40.109 3.724 8.004 1.00 38.81 81 ASN A CA 1
ATOM 649 C C . ASN A 1 81 ? 39.963 2.311 8.605 1.00 38.81 81 ASN A C 1
ATOM 651 O O . ASN A 1 81 ? 40.736 1.922 9.470 1.00 38.81 81 ASN A O 1
ATOM 655 N N . SER A 1 82 ? 39.206 1.450 7.909 1.00 37.22 82 SER A N 1
ATOM 656 C CA . SER A 1 82 ? 39.802 0.355 7.117 1.00 37.22 82 SER A CA 1
ATOM 657 C C . SER A 1 82 ? 38.770 -0.292 6.188 1.00 37.22 82 SER A C 1
ATOM 659 O O . SER A 1 82 ? 37.657 -0.610 6.600 1.00 37.22 82 SER A O 1
ATOM 661 N N . ASN A 1 83 ? 39.181 -0.519 4.941 1.00 42.19 83 ASN A N 1
ATOM 662 C CA . ASN A 1 83 ? 38.520 -1.410 3.994 1.00 42.19 83 ASN A CA 1
ATOM 663 C C . ASN A 1 83 ? 38.523 -2.848 4.530 1.00 42.19 83 ASN A C 1
ATOM 665 O O . ASN A 1 83 ? 39.524 -3.263 5.117 1.00 42.19 83 ASN A O 1
ATOM 669 N N . ASN A 1 84 ? 37.454 -3.592 4.248 1.00 36.72 84 ASN A N 1
ATOM 670 C CA . ASN A 1 84 ? 37.509 -4.984 3.802 1.00 36.72 84 ASN A CA 1
ATOM 671 C C . ASN A 1 84 ? 36.197 -5.316 3.083 1.00 36.72 84 ASN A C 1
ATOM 673 O O . ASN A 1 84 ? 35.125 -5.330 3.688 1.00 36.72 84 ASN A O 1
ATOM 677 N N . ASP A 1 85 ? 36.322 -5.543 1.777 1.00 42.56 85 ASP A N 1
ATOM 678 C CA . ASP A 1 85 ? 35.350 -6.264 0.969 1.00 42.56 85 ASP A CA 1
ATOM 679 C C . ASP A 1 85 ? 35.266 -7.702 1.481 1.00 42.56 85 ASP A C 1
ATOM 681 O O . ASP A 1 85 ? 36.266 -8.412 1.471 1.00 42.56 85 ASP A O 1
ATOM 685 N N . ASP A 1 86 ? 34.069 -8.128 1.877 1.00 34.56 86 ASP A N 1
ATOM 686 C CA . ASP A 1 86 ? 33.635 -9.512 1.731 1.00 34.56 86 ASP A CA 1
ATOM 687 C C . ASP A 1 86 ? 32.107 -9.564 1.611 1.00 34.56 86 ASP A C 1
ATOM 689 O O . ASP A 1 86 ? 31.345 -9.037 2.426 1.00 34.56 86 ASP A O 1
ATOM 693 N N . LEU A 1 87 ? 31.667 -10.204 0.528 1.00 49.84 87 LEU A N 1
ATOM 694 C CA . LEU A 1 87 ? 30.285 -10.537 0.221 1.00 49.84 87 LEU A CA 1
ATOM 695 C C . LEU A 1 87 ? 29.668 -11.394 1.336 1.00 49.84 87 LEU A C 1
ATOM 697 O O . LEU A 1 87 ? 29.910 -12.596 1.418 1.00 49.84 87 LEU A O 1
ATOM 701 N N . ALA A 1 88 ? 28.756 -10.805 2.102 1.00 33.38 88 ALA A N 1
ATOM 702 C CA . ALA A 1 88 ? 27.701 -11.536 2.787 1.00 33.38 88 ALA A CA 1
ATOM 703 C C . ALA A 1 88 ? 26.415 -10.705 2.756 1.00 33.38 88 ALA A C 1
ATOM 705 O O . ALA A 1 88 ? 26.265 -9.703 3.453 1.00 33.38 88 ALA A O 1
ATOM 706 N N . ILE A 1 89 ? 25.472 -11.140 1.917 1.00 44.44 89 ILE A N 1
ATOM 707 C CA . ILE A 1 89 ? 24.073 -10.718 1.954 1.00 44.44 89 ILE A CA 1
ATOM 708 C C . ILE A 1 89 ? 23.505 -11.216 3.288 1.00 44.44 89 ILE A C 1
ATOM 710 O O . ILE A 1 89 ? 22.946 -12.305 3.375 1.00 44.44 89 ILE A O 1
ATOM 714 N N . ASN A 1 90 ? 23.674 -10.426 4.345 1.00 36.00 90 ASN A N 1
ATOM 715 C CA . ASN A 1 90 ? 22.946 -10.607 5.589 1.00 36.00 90 ASN A CA 1
ATOM 716 C C . ASN A 1 90 ? 21.571 -9.962 5.422 1.00 36.00 90 ASN A C 1
ATOM 718 O O . ASN A 1 90 ? 21.348 -8.788 5.706 1.00 36.00 90 ASN A O 1
ATOM 722 N N . SER A 1 91 ? 20.633 -10.764 4.923 1.00 46.78 91 SER A N 1
ATOM 723 C CA . SER A 1 91 ? 19.193 -10.531 5.004 1.00 46.78 91 SER A CA 1
ATOM 724 C C . SER A 1 91 ? 18.710 -10.691 6.454 1.00 46.78 91 SER A C 1
ATOM 726 O O . SER A 1 91 ? 18.045 -11.665 6.798 1.00 46.78 91 SER A O 1
ATOM 728 N N . ALA A 1 92 ? 19.096 -9.752 7.310 1.00 37.81 92 ALA A N 1
ATOM 729 C CA . ALA A 1 92 ? 18.623 -9.532 8.676 1.00 37.81 92 ALA A CA 1
ATOM 730 C C . ALA A 1 92 ? 19.051 -8.092 8.987 1.00 37.81 92 ALA A C 1
ATOM 732 O O . ALA A 1 92 ? 20.239 -7.813 9.017 1.00 37.81 92 ALA A O 1
ATOM 733 N N . THR A 1 93 ? 18.192 -7.084 9.033 1.00 38.41 93 THR A N 1
ATOM 734 C CA . THR A 1 93 ? 17.006 -6.923 9.873 1.00 38.41 93 THR A CA 1
ATOM 735 C C . THR A 1 93 ? 16.132 -5.858 9.203 1.00 38.41 93 THR A C 1
ATOM 737 O O . THR A 1 93 ? 16.291 -4.659 9.420 1.00 38.41 93 THR A O 1
ATOM 740 N N . ALA A 1 94 ? 15.215 -6.274 8.327 1.00 44.38 94 ALA A N 1
ATOM 741 C CA . ALA A 1 94 ? 14.158 -5.373 7.885 1.00 44.38 94 ALA A CA 1
ATOM 742 C C . ALA A 1 94 ? 13.227 -5.175 9.086 1.00 44.38 94 ALA A C 1
ATOM 744 O O . ALA A 1 94 ? 12.544 -6.115 9.477 1.00 44.38 94 ALA A O 1
ATOM 745 N N . SER A 1 95 ? 13.304 -3.996 9.705 1.00 47.91 95 SER A N 1
ATOM 746 C CA . SER A 1 95 ? 12.464 -3.550 10.817 1.00 47.91 95 SER A CA 1
ATOM 747 C C . SER A 1 95 ? 11.050 -4.142 10.739 1.00 47.91 95 SER A C 1
ATOM 749 O O . SER A 1 95 ? 10.362 -3.975 9.731 1.00 47.91 95 SER A O 1
ATOM 751 N N . ASP A 1 96 ? 10.614 -4.799 11.819 1.00 68.06 96 ASP A N 1
ATOM 752 C CA . ASP A 1 96 ? 9.265 -5.363 12.033 1.00 68.06 96 ASP A CA 1
ATOM 753 C C . ASP A 1 96 ? 8.136 -4.311 11.939 1.00 68.06 96 ASP A C 1
ATOM 755 O O . ASP A 1 96 ? 6.946 -4.588 12.125 1.00 68.06 96 ASP A O 1
ATOM 759 N N . GLN A 1 97 ? 8.499 -3.061 11.670 1.00 87.25 97 GLN A N 1
ATOM 760 C CA . GLN A 1 97 ? 7.606 -1.932 11.621 1.00 87.25 97 GLN A CA 1
ATOM 761 C C . GLN A 1 97 ? 6.763 -1.965 10.346 1.00 87.25 97 GLN A C 1
ATOM 763 O O . GLN A 1 97 ? 7.198 -1.639 9.240 1.00 87.25 97 GLN A O 1
ATOM 768 N N . THR A 1 98 ? 5.499 -2.335 10.527 1.00 94.25 98 THR A N 1
ATOM 769 C CA . THR A 1 98 ? 4.470 -2.152 9.506 1.00 94.25 98 THR A CA 1
ATOM 770 C C . THR A 1 98 ? 4.173 -0.661 9.356 1.00 94.25 98 THR A C 1
ATOM 772 O O . THR A 1 98 ? 3.733 -0.010 10.300 1.00 94.25 98 THR A O 1
ATOM 775 N N . ILE A 1 99 ? 4.390 -0.130 8.158 1.00 95.31 99 ILE A N 1
ATOM 776 C CA . ILE A 1 99 ? 4.125 1.263 7.799 1.00 95.31 99 ILE A CA 1
ATOM 777 C C . ILE A 1 99 ? 2.669 1.384 7.353 1.00 95.31 99 ILE A C 1
ATOM 779 O O . ILE A 1 99 ? 2.195 0.612 6.515 1.00 95.31 99 ILE A O 1
ATOM 783 N N . ILE A 1 100 ? 1.957 2.371 7.889 1.00 96.62 100 ILE A N 1
ATOM 784 C CA . ILE A 1 100 ? 0.545 2.593 7.569 1.00 96.62 100 ILE A CA 1
ATOM 785 C C . ILE A 1 100 ? 0.396 3.942 6.893 1.00 96.62 100 ILE A C 1
ATOM 787 O O . ILE A 1 100 ? 0.771 4.976 7.442 1.00 96.62 100 ILE A O 1
ATOM 791 N N . THR A 1 101 ? -0.182 3.918 5.700 1.00 96.69 101 THR A N 1
ATOM 792 C CA . THR A 1 101 ? -0.387 5.095 4.866 1.00 96.69 101 THR A CA 1
ATOM 793 C C . THR A 1 101 ? -1.882 5.251 4.599 1.00 96.69 101 THR A C 1
ATOM 795 O O . THR A 1 101 ? -2.547 4.291 4.200 1.00 96.69 101 THR A O 1
ATOM 798 N N . ILE A 1 102 ? -2.434 6.444 4.814 1.00 96.44 102 ILE A N 1
ATOM 799 C CA . ILE A 1 102 ? -3.871 6.716 4.641 1.00 96.44 102 ILE A CA 1
ATOM 800 C C . ILE A 1 102 ? -4.119 7.756 3.552 1.00 96.44 102 ILE A C 1
ATOM 802 O O . ILE A 1 102 ? -3.356 8.710 3.404 1.00 96.44 102 ILE A O 1
ATOM 806 N N . ASN A 1 103 ? -5.202 7.586 2.799 1.00 95.19 103 ASN A N 1
ATOM 807 C CA . ASN A 1 103 ? -5.651 8.590 1.848 1.00 95.19 103 ASN A CA 1
ATOM 808 C C . ASN A 1 103 ? -6.285 9.779 2.589 1.00 95.19 103 ASN A C 1
ATOM 810 O O . ASN A 1 103 ? -7.235 9.587 3.350 1.00 95.19 103 ASN A O 1
ATOM 814 N N . SER A 1 104 ? -5.801 10.998 2.341 1.00 95.06 104 SER A N 1
ATOM 815 C CA . SER A 1 104 ? -6.326 12.239 2.931 1.00 95.06 104 SER A CA 1
ATOM 816 C C . SER A 1 104 ? -7.780 12.542 2.549 1.00 95.06 104 SER A C 1
ATOM 818 O O . SER A 1 104 ? -8.462 13.246 3.288 1.00 95.06 104 SER A O 1
ATOM 820 N N . SER A 1 105 ? -8.263 11.994 1.430 1.00 93.75 105 SER A N 1
ATOM 821 C CA . SER A 1 105 ? -9.611 12.230 0.895 1.00 93.75 105 SER A CA 1
ATOM 822 C C . SER A 1 105 ? -10.715 11.361 1.529 1.00 93.75 105 SER A C 1
ATOM 824 O O . SER A 1 105 ? -11.872 11.460 1.129 1.00 93.75 105 SER A O 1
ATOM 826 N N . ILE A 1 106 ? -10.408 10.492 2.503 1.00 93.12 106 ILE A N 1
ATOM 827 C CA . ILE A 1 106 ? -11.429 9.656 3.167 1.00 93.12 106 ILE A CA 1
ATOM 828 C C . ILE A 1 106 ? -12.298 10.521 4.090 1.00 93.12 106 ILE A C 1
ATOM 830 O O . ILE A 1 106 ? -11.786 11.147 5.018 1.00 93.12 106 ILE A O 1
ATOM 834 N N . LYS A 1 107 ? -13.626 10.491 3.904 1.00 92.81 107 LYS A N 1
ATOM 835 C CA . LYS A 1 107 ? -14.587 11.288 4.697 1.00 92.81 107 LYS A CA 1
ATOM 836 C C . LYS A 1 107 ? -14.442 11.077 6.212 1.00 92.81 107 LYS A C 1
ATOM 838 O O . LYS A 1 107 ? -14.416 12.042 6.970 1.00 92.81 107 LYS A O 1
ATOM 843 N N . ASN A 1 108 ? -14.250 9.828 6.640 1.00 94.06 108 ASN A N 1
ATOM 844 C CA . ASN A 1 108 ? -14.133 9.441 8.053 1.00 94.06 108 ASN A CA 1
ATOM 845 C C . ASN A 1 108 ? -12.675 9.359 8.547 1.00 94.06 108 ASN A C 1
ATOM 847 O O . ASN A 1 108 ? -12.383 8.650 9.509 1.00 94.06 108 ASN A O 1
ATOM 851 N N . LEU A 1 109 ? -11.730 10.060 7.903 1.00 94.38 109 LEU A N 1
ATOM 852 C CA . LEU A 1 109 ? -10.300 9.973 8.234 1.00 94.38 109 LEU A CA 1
ATOM 853 C C . LEU A 1 109 ? -10.018 10.259 9.711 1.00 94.38 109 LEU A C 1
ATOM 855 O O . LEU A 1 109 ? -9.231 9.540 10.328 1.00 94.38 109 LEU A O 1
ATOM 859 N N . LYS A 1 110 ? -10.658 11.288 10.280 1.00 96.38 110 LYS A N 1
ATOM 860 C CA . LYS A 1 110 ? -10.451 11.675 11.680 1.00 96.38 110 LYS A CA 1
ATOM 861 C C . LYS A 1 110 ? -10.839 10.538 12.630 1.00 96.38 110 LYS A C 1
ATOM 863 O O . LYS A 1 110 ? -10.014 10.128 13.442 1.00 96.38 110 LYS A O 1
ATOM 868 N N . GLU A 1 111 ? -12.030 9.967 12.458 1.00 97.12 111 GLU A N 1
ATOM 869 C CA . GLU A 1 111 ? -12.515 8.851 13.280 1.00 97.12 111 GLU A CA 1
ATOM 870 C C . GLU A 1 111 ? -11.619 7.611 13.149 1.00 97.12 111 GLU A C 1
ATOM 872 O O . GLU A 1 111 ? -11.228 7.019 14.156 1.00 97.12 111 GLU A O 1
ATOM 877 N N . ILE A 1 112 ? -11.231 7.250 11.919 1.00 96.88 112 ILE A N 1
ATOM 878 C CA . ILE A 1 112 ? -10.318 6.127 11.666 1.00 96.88 112 ILE A CA 1
ATOM 879 C C . ILE A 1 112 ? -8.983 6.360 12.380 1.00 96.88 112 ILE A C 1
ATOM 881 O O . ILE A 1 112 ? -8.486 5.459 13.052 1.00 96.88 112 ILE A O 1
ATOM 885 N N . SER A 1 113 ? -8.412 7.565 12.277 1.00 96.81 113 SER A N 1
ATOM 886 C CA . SER A 1 113 ? -7.129 7.889 12.908 1.00 96.81 113 SER A CA 1
ATOM 887 C C . SER A 1 113 ? -7.182 7.813 14.436 1.00 96.81 113 SER A C 1
ATOM 889 O O . SER A 1 113 ? -6.268 7.268 15.050 1.00 96.81 113 SER A O 1
ATOM 891 N N . GLU A 1 114 ? -8.276 8.270 15.051 1.00 97.31 114 GLU A N 1
ATOM 892 C CA . GLU A 1 114 ? -8.475 8.201 16.501 1.00 97.31 114 GLU A CA 1
ATOM 893 C C . GLU A 1 114 ? -8.659 6.754 16.979 1.00 97.31 114 GLU A C 1
ATOM 895 O O . GLU A 1 114 ? -8.086 6.360 17.996 1.00 97.31 114 GLU A O 1
ATOM 900 N N . LYS A 1 115 ? -9.421 5.933 16.242 1.00 97.75 115 LYS A N 1
ATOM 901 C CA . LYS A 1 115 ? -9.599 4.504 16.552 1.00 97.75 115 LYS A CA 1
ATOM 902 C C . LYS A 1 115 ? -8.298 3.711 16.389 1.00 97.75 115 LYS A C 1
ATOM 904 O O . LYS A 1 115 ? -7.996 2.881 17.239 1.00 97.75 115 LYS A O 1
ATOM 909 N N . LEU A 1 116 ? -7.504 3.989 15.353 1.00 96.88 116 LEU A N 1
ATOM 910 C CA . LEU A 1 116 ? -6.183 3.372 15.182 1.00 96.88 116 LEU A CA 1
ATOM 911 C C . LEU A 1 116 ? -5.223 3.774 16.310 1.00 96.88 116 LEU A C 1
ATOM 913 O O . LEU A 1 116 ? -4.551 2.913 16.873 1.00 96.88 116 LEU A O 1
ATOM 917 N N . ALA A 1 117 ? -5.219 5.049 16.709 1.00 95.62 117 ALA A N 1
AT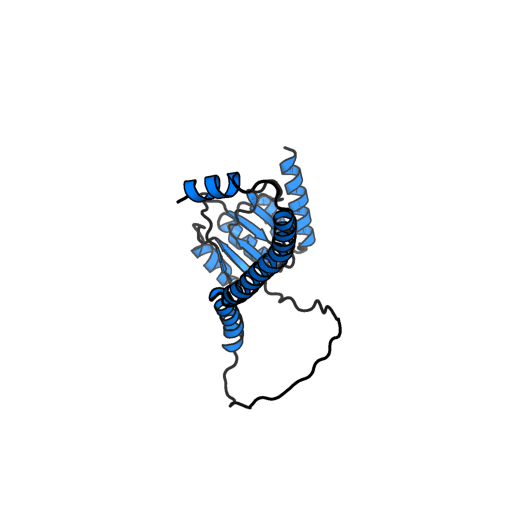OM 918 C CA . ALA A 1 117 ? -4.388 5.521 17.814 1.00 95.62 117 ALA A CA 1
ATOM 919 C C . ALA A 1 117 ? -4.736 4.831 19.147 1.00 95.62 117 ALA A C 1
ATOM 921 O O . ALA A 1 117 ? -3.831 4.474 19.901 1.00 95.62 117 ALA A O 1
ATOM 922 N N . LYS A 1 118 ? -6.027 4.568 19.416 1.00 97.12 118 LYS A N 1
ATOM 923 C CA . LYS A 1 118 ? -6.476 3.788 20.590 1.00 97.12 118 LYS A CA 1
ATOM 924 C C . LYS A 1 118 ? -5.929 2.359 20.608 1.00 97.12 118 LYS A C 1
ATOM 926 O O . LYS A 1 118 ? -5.703 1.813 21.680 1.00 97.12 118 LYS A O 1
ATOM 931 N N . GLU A 1 119 ? -5.680 1.780 19.438 1.00 96.00 119 GLU A N 1
ATOM 932 C CA . GLU A 1 119 ? -5.087 0.449 19.268 1.00 96.00 119 GLU A CA 1
ATOM 933 C C . GLU A 1 119 ? -3.546 0.456 19.267 1.00 96.00 119 GLU A C 1
ATOM 935 O O . GLU A 1 119 ? -2.931 -0.575 18.977 1.00 96.00 119 GLU A O 1
ATOM 940 N N . SER A 1 120 ? -2.926 1.603 19.584 1.00 95.44 120 SER A N 1
ATOM 941 C CA . SER A 1 120 ? -1.478 1.853 19.497 1.00 95.44 120 SER A CA 1
ATOM 942 C C . SER A 1 120 ? -0.921 1.720 18.075 1.00 95.44 120 SER A C 1
ATOM 944 O O . SER A 1 120 ? 0.224 1.321 17.871 1.00 95.44 120 SER A O 1
ATOM 946 N N . ILE A 1 121 ? -1.740 2.053 17.075 1.00 95.69 121 ILE A N 1
ATOM 947 C CA . ILE A 1 121 ? -1.385 2.000 15.661 1.00 95.69 121 ILE A CA 1
ATOM 948 C C . ILE A 1 121 ? -1.266 3.425 15.118 1.00 95.69 121 ILE A C 1
ATOM 950 O O . ILE A 1 121 ? -2.253 4.158 15.032 1.00 95.69 121 ILE A O 1
ATOM 954 N N . TYR A 1 122 ? -0.057 3.808 14.711 1.00 95.00 122 TYR A N 1
ATOM 955 C CA . TYR A 1 122 ? 0.231 5.145 14.195 1.00 95.00 122 TYR A CA 1
ATOM 956 C C . TYR A 1 122 ? 0.256 5.167 12.667 1.00 95.00 122 TYR A C 1
ATOM 958 O O . TYR A 1 122 ? 0.791 4.271 12.014 1.00 95.00 122 TYR A O 1
ATOM 966 N N . ILE A 1 123 ? -0.317 6.223 12.095 1.00 96.44 123 ILE A N 1
ATOM 967 C CA . ILE A 1 123 ? -0.282 6.486 10.657 1.00 96.44 123 ILE A CA 1
ATOM 968 C C . ILE A 1 123 ? 1.058 7.152 10.348 1.00 96.44 123 ILE A C 1
ATOM 970 O O . ILE A 1 123 ? 1.325 8.251 10.825 1.00 96.44 123 ILE A O 1
ATOM 974 N N . SER A 1 124 ? 1.891 6.479 9.560 1.00 95.69 124 SER A N 1
ATOM 975 C CA . SER A 1 124 ? 3.235 6.945 9.214 1.00 95.69 124 SER A CA 1
ATOM 976 C C . SER A 1 124 ? 3.218 8.013 8.126 1.00 95.69 124 SER A C 1
ATOM 978 O O . SER A 1 124 ? 4.091 8.871 8.104 1.00 95.69 124 SER A O 1
ATOM 980 N N . ASP A 1 125 ? 2.259 7.934 7.202 1.00 95.19 125 ASP A N 1
ATOM 981 C CA . ASP A 1 125 ? 2.241 8.786 6.015 1.00 95.19 125 ASP A CA 1
ATOM 982 C C . ASP A 1 125 ? 0.813 9.016 5.488 1.00 95.19 125 ASP A C 1
ATOM 984 O O . ASP A 1 125 ? -0.124 8.264 5.787 1.00 95.19 125 ASP A O 1
ATOM 988 N N . LYS A 1 126 ? 0.640 10.072 4.694 1.00 95.69 126 LYS A N 1
ATOM 989 C CA . LYS A 1 126 ? -0.614 10.431 4.033 1.00 95.69 126 LYS A CA 1
ATOM 990 C C . LYS A 1 126 ? -0.371 10.605 2.544 1.00 95.69 126 LYS A C 1
ATOM 992 O O . LYS A 1 126 ? 0.563 11.279 2.134 1.00 95.69 126 LYS A O 1
ATOM 997 N N . PHE A 1 127 ? -1.263 10.055 1.733 1.00 92.94 127 PHE A N 1
ATOM 998 C CA . PHE A 1 127 ? -1.259 10.290 0.293 1.00 92.94 127 PHE A CA 1
ATOM 999 C C . PHE A 1 127 ? -2.547 10.976 -0.123 1.00 92.94 127 PHE A C 1
ATOM 1001 O O . PHE A 1 127 ? -3.601 10.726 0.458 1.00 92.94 127 PHE A O 1
ATOM 1008 N N . ASP A 1 128 ? -2.465 11.819 -1.144 1.00 88.88 128 ASP A N 1
ATOM 1009 C CA . ASP A 1 128 ? -3.637 12.478 -1.697 1.00 88.88 128 ASP A CA 1
ATOM 1010 C C . ASP A 1 128 ? -4.021 11.815 -3.014 1.00 88.88 128 ASP A C 1
ATOM 1012 O O . ASP A 1 128 ? -3.276 11.828 -3.998 1.00 88.88 128 ASP A O 1
ATOM 1016 N N . SER A 1 129 ? -5.186 11.179 -3.026 1.00 84.56 129 SER A N 1
ATOM 1017 C CA . SER A 1 129 ? -5.797 10.742 -4.271 1.00 84.56 129 SER A CA 1
ATOM 1018 C C . SER A 1 129 ? -7.292 10.965 -4.188 1.00 84.56 129 SER A C 1
ATOM 1020 O O . SER A 1 129 ? -7.958 10.417 -3.307 1.00 84.56 129 SER A O 1
ATOM 1022 N N . LYS A 1 130 ? -7.813 11.769 -5.122 1.00 83.31 130 LYS A N 1
ATOM 1023 C CA . LYS A 1 130 ? -9.237 12.099 -5.182 1.00 83.31 130 LYS A CA 1
ATOM 1024 C C . LYS A 1 130 ? -10.060 10.818 -5.215 1.00 83.31 130 LYS A C 1
ATOM 1026 O O . LYS A 1 130 ? -9.892 9.981 -6.108 1.00 83.31 130 LYS A O 1
ATOM 1031 N N . PHE A 1 131 ? -10.928 10.683 -4.225 1.00 77.12 131 PHE A N 1
ATOM 1032 C CA . PHE A 1 131 ? -11.783 9.530 -4.018 1.00 77.12 131 PHE A CA 1
ATOM 1033 C C . PHE A 1 131 ? -13.219 10.040 -3.912 1.00 77.12 131 PHE A C 1
ATOM 1035 O O . PHE A 1 131 ? -13.514 10.842 -3.034 1.00 77.12 131 PHE A O 1
ATOM 1042 N N . ASP A 1 132 ? -14.070 9.636 -4.854 1.00 76.06 132 ASP A N 1
ATOM 1043 C CA . ASP A 1 132 ? -15.434 10.175 -5.003 1.00 76.06 132 ASP A CA 1
ATOM 1044 C C . ASP A 1 132 ? -16.504 9.281 -4.352 1.00 76.06 132 ASP A C 1
ATOM 1046 O O . ASP A 1 132 ? -17.689 9.593 -4.381 1.00 76.06 132 ASP A O 1
ATOM 1050 N N . ASP A 1 133 ? -16.090 8.149 -3.781 1.00 78.25 133 ASP A N 1
ATOM 1051 C CA . ASP A 1 133 ? -16.981 7.126 -3.235 1.00 78.25 133 ASP A CA 1
ATOM 1052 C C . ASP A 1 133 ? -16.911 7.111 -1.693 1.00 78.25 133 ASP A C 1
ATOM 1054 O O . ASP A 1 133 ? -15.886 7.432 -1.088 1.00 78.25 133 ASP A O 1
ATOM 1058 N N . ASP A 1 134 ? -18.013 6.747 -1.041 1.00 80.94 134 ASP A N 1
ATOM 1059 C CA . ASP A 1 134 ? -18.088 6.560 0.416 1.00 80.94 134 ASP A CA 1
ATOM 1060 C C . ASP A 1 134 ? -17.340 5.300 0.870 1.00 80.94 134 ASP A C 1
ATOM 1062 O O . ASP A 1 134 ? -16.985 5.137 2.039 1.00 80.94 134 ASP A O 1
ATOM 1066 N N . HIS A 1 135 ? -17.075 4.409 -0.080 1.00 84.25 135 HIS A N 1
ATOM 1067 C CA . HIS A 1 135 ? -16.509 3.094 0.129 1.00 84.25 135 HIS A CA 1
ATOM 1068 C C . HIS A 1 135 ? -15.056 3.022 -0.295 1.00 84.25 135 HIS A C 1
ATOM 1070 O O . HIS A 1 135 ? -14.752 3.155 -1.471 1.00 84.25 135 HIS A O 1
ATOM 1076 N N . TYR A 1 136 ? -14.148 2.700 0.622 1.00 91.38 136 TYR A N 1
ATOM 1077 C CA . TYR A 1 136 ? -12.721 2.671 0.312 1.00 91.38 136 TYR A CA 1
ATOM 1078 C C . TYR A 1 136 ? -12.099 1.280 0.450 1.00 91.38 136 TYR A C 1
ATOM 1080 O O . TYR A 1 136 ? -12.619 0.390 1.121 1.00 91.38 136 TYR A O 1
ATOM 1088 N N . HIS A 1 137 ? -10.941 1.102 -0.188 1.00 91.94 137 HIS A N 1
ATOM 1089 C CA . HIS A 1 137 ? -10.238 -0.176 -0.254 1.00 91.94 137 HIS A CA 1
ATOM 1090 C C . HIS A 1 137 ? -8.973 -0.165 0.595 1.00 91.94 137 HIS A C 1
ATOM 1092 O O . HIS A 1 137 ? -8.205 0.803 0.571 1.00 91.94 137 HIS A O 1
ATOM 1098 N N . LEU A 1 138 ? -8.709 -1.277 1.275 1.00 95.06 138 LEU A N 1
ATOM 1099 C CA . LEU A 1 138 ? -7.458 -1.500 1.988 1.00 95.06 138 LEU A CA 1
ATOM 1100 C C . LEU A 1 138 ? -6.560 -2.419 1.158 1.00 95.06 138 LEU A C 1
ATOM 1102 O O . LEU A 1 138 ? -6.963 -3.501 0.729 1.00 95.06 138 LEU A O 1
ATOM 1106 N N . SER A 1 139 ? -5.331 -1.979 0.907 1.00 94.62 139 SER A N 1
ATOM 1107 C CA . SER A 1 139 ? -4.304 -2.777 0.236 1.00 94.62 139 SER A CA 1
ATOM 1108 C C . SER A 1 139 ? -3.153 -3.021 1.193 1.00 94.62 139 SER A C 1
ATOM 1110 O O . SER A 1 139 ? -2.726 -2.106 1.882 1.00 94.62 139 SER A O 1
ATOM 1112 N N . PHE A 1 140 ? -2.592 -4.222 1.194 1.00 95.06 140 PHE A N 1
ATOM 1113 C CA . PHE A 1 140 ? -1.395 -4.530 1.978 1.00 95.06 140 PHE A CA 1
ATOM 1114 C C . PHE A 1 140 ? -0.379 -5.297 1.130 1.00 95.06 140 PHE A C 1
ATOM 1116 O O . PHE A 1 140 ? -0.748 -5.944 0.144 1.00 95.06 140 PHE A O 1
ATOM 1123 N N . GLY A 1 141 ? 0.903 -5.180 1.469 1.00 92.94 141 GLY A N 1
ATOM 1124 C CA . GLY A 1 141 ? 1.973 -5.925 0.806 1.00 92.94 141 GLY A CA 1
ATOM 1125 C C . GLY A 1 141 ? 2.494 -7.112 1.608 1.00 92.94 141 GLY A C 1
ATOM 1126 O O . GLY A 1 141 ? 1.918 -7.534 2.613 1.00 92.94 141 GLY A O 1
ATOM 1127 N N . ASP A 1 142 ? 3.584 -7.692 1.115 1.00 91.56 142 ASP A N 1
ATOM 1128 C CA . ASP A 1 142 ? 4.311 -8.763 1.799 1.00 91.56 142 ASP A CA 1
ATOM 1129 C C . ASP A 1 142 ? 4.964 -8.276 3.094 1.00 91.56 142 ASP A C 1
ATOM 1131 O O . ASP A 1 142 ? 5.259 -7.099 3.219 1.00 91.56 142 ASP A O 1
ATOM 1135 N N . GLY A 1 143 ? 5.198 -9.163 4.065 1.00 91.69 143 GLY A N 1
ATOM 1136 C CA . GLY A 1 143 ? 5.936 -8.825 5.295 1.00 91.69 143 GLY A CA 1
ATOM 1137 C C . GLY A 1 143 ? 5.169 -8.003 6.338 1.00 91.69 143 GLY A C 1
ATOM 1138 O O . GLY A 1 143 ? 5.696 -7.746 7.411 1.00 91.69 143 GLY A O 1
ATOM 1139 N N . VAL A 1 144 ? 3.919 -7.623 6.068 1.00 94.62 144 VAL A N 1
ATOM 1140 C CA . VAL A 1 144 ? 3.061 -6.936 7.044 1.00 94.62 144 VAL A CA 1
ATOM 1141 C C . VAL A 1 144 ? 2.783 -7.830 8.259 1.00 94.62 144 VAL A C 1
ATOM 1143 O O . VAL A 1 144 ? 2.427 -9.004 8.103 1.00 94.62 144 VAL A O 1
ATOM 1146 N N . ASN A 1 145 ? 2.870 -7.252 9.461 1.00 94.44 145 ASN A N 1
ATOM 1147 C CA . ASN A 1 145 ? 2.491 -7.927 10.699 1.00 94.44 145 ASN A CA 1
ATOM 1148 C C . ASN A 1 145 ? 0.985 -8.245 10.684 1.00 94.44 145 ASN A C 1
ATOM 1150 O O . ASN A 1 145 ? 0.138 -7.362 10.511 1.00 94.44 145 ASN A O 1
ATOM 1154 N N . ILE A 1 146 ? 0.647 -9.525 10.857 1.00 93.94 146 ILE A N 1
ATOM 1155 C CA . ILE A 1 146 ? -0.733 -9.999 10.724 1.00 93.94 146 ILE A CA 1
ATOM 1156 C C . ILE A 1 146 ? -1.648 -9.465 11.830 1.00 93.94 146 ILE A C 1
ATOM 1158 O O . ILE A 1 146 ? -2.813 -9.190 11.562 1.00 93.94 146 ILE A O 1
ATOM 1162 N N . GLU A 1 147 ? -1.147 -9.278 13.050 1.00 93.75 147 GLU A N 1
ATOM 1163 C CA . GLU A 1 147 ? -1.939 -8.754 14.165 1.00 93.75 147 GLU A CA 1
ATOM 1164 C C . GLU A 1 147 ? -2.293 -7.287 13.928 1.00 93.75 147 GLU A C 1
ATOM 1166 O O . GLU A 1 147 ? -3.465 -6.913 14.019 1.00 93.75 147 GLU A O 1
ATOM 1171 N N . THR A 1 148 ? -1.311 -6.484 13.503 1.00 95.69 148 THR A N 1
ATOM 1172 C CA . THR A 1 148 ? -1.533 -5.094 13.082 1.00 95.69 148 THR A CA 1
ATOM 1173 C C . THR A 1 148 ? -2.552 -5.032 11.950 1.00 95.69 148 THR A C 1
ATOM 1175 O O . THR A 1 148 ? -3.523 -4.282 12.033 1.00 95.69 148 THR A O 1
ATOM 1178 N N . LEU A 1 149 ? -2.398 -5.867 10.917 1.00 95.94 149 LEU A N 1
ATOM 1179 C CA . LEU A 1 149 ? -3.337 -5.911 9.798 1.00 95.94 149 LEU A CA 1
ATOM 1180 C C . LEU A 1 149 ? -4.766 -6.237 10.254 1.00 95.94 149 LEU A C 1
ATOM 1182 O O . LEU A 1 149 ? -5.705 -5.590 9.798 1.00 95.94 149 LEU A O 1
ATOM 1186 N N . ARG A 1 150 ? -4.955 -7.188 11.177 1.00 94.94 150 ARG A N 1
ATOM 1187 C CA . ARG A 1 150 ? -6.287 -7.538 11.706 1.00 94.94 150 ARG A CA 1
ATOM 1188 C C . ARG A 1 150 ? -6.947 -6.374 12.426 1.00 94.94 150 ARG A C 1
ATOM 1190 O O . ARG A 1 150 ? -8.121 -6.104 12.176 1.00 94.94 150 ARG A O 1
ATOM 1197 N N . LYS A 1 151 ? -6.197 -5.668 13.272 1.00 96.00 151 LYS A N 1
ATOM 1198 C CA . LYS A 1 151 ? -6.689 -4.473 13.967 1.00 96.00 151 LYS A CA 1
ATOM 1199 C C . LYS A 1 151 ? -7.082 -3.378 12.977 1.00 96.00 151 LYS A C 1
ATOM 1201 O O . LYS A 1 151 ? -8.187 -2.847 13.067 1.00 96.00 151 LYS A O 1
ATOM 1206 N N . VAL A 1 152 ? -6.235 -3.106 11.979 1.00 96.75 152 VAL A N 1
ATOM 1207 C CA . VAL A 1 152 ? -6.541 -2.114 10.934 1.00 96.75 152 VAL A CA 1
ATOM 1208 C C . VAL A 1 152 ? -7.795 -2.511 10.152 1.00 96.75 152 VAL A C 1
ATOM 1210 O O . VAL A 1 152 ? -8.659 -1.666 9.934 1.00 96.75 152 VAL A O 1
ATOM 1213 N N . ILE A 1 153 ? -7.936 -3.784 9.768 1.00 95.94 153 ILE A N 1
ATOM 1214 C CA . ILE A 1 153 ? -9.135 -4.287 9.081 1.00 95.94 153 ILE A CA 1
ATOM 1215 C C . ILE A 1 153 ? -10.380 -4.095 9.953 1.00 95.94 153 ILE A C 1
ATOM 1217 O O . ILE A 1 153 ? -11.394 -3.632 9.440 1.00 95.94 153 ILE A O 1
ATOM 1221 N N . SER A 1 154 ? -10.305 -4.405 11.251 1.00 95.50 154 SER A N 1
ATOM 1222 C CA . SER A 1 154 ? -11.422 -4.232 12.188 1.00 95.50 154 SER A CA 1
ATOM 1223 C C . SER A 1 154 ? -11.872 -2.773 12.269 1.00 95.50 154 SER A C 1
ATOM 1225 O O . SER A 1 154 ? -13.050 -2.481 12.077 1.00 95.50 154 SER A O 1
ATOM 1227 N N . VAL A 1 155 ? -10.928 -1.845 12.463 1.00 96.69 155 VAL A N 1
ATOM 1228 C CA . VAL A 1 155 ? -11.226 -0.406 12.522 1.00 96.69 155 VAL A CA 1
ATOM 1229 C C . VAL A 1 155 ? -11.793 0.093 11.193 1.00 96.69 155 VAL A C 1
ATOM 1231 O O . VAL A 1 155 ? -12.797 0.802 11.174 1.00 96.69 155 VAL A O 1
ATOM 1234 N N . CYS A 1 156 ? -11.186 -0.284 10.066 1.00 95.44 156 CYS A N 1
ATOM 1235 C CA . CYS A 1 156 ? -11.639 0.175 8.754 1.00 95.44 156 CYS A CA 1
ATOM 1236 C C . CYS A 1 156 ? -13.028 -0.382 8.399 1.00 95.44 156 CYS A C 1
ATOM 1238 O O . CYS A 1 156 ? -13.836 0.324 7.796 1.00 95.44 156 CYS A O 1
ATOM 1240 N N . LYS A 1 157 ? -13.336 -1.622 8.802 1.00 94.38 157 LYS A N 1
ATOM 1241 C CA . LYS A 1 157 ? -14.644 -2.257 8.588 1.00 94.38 157 LYS A CA 1
ATOM 1242 C C . LYS A 1 157 ? -15.789 -1.426 9.155 1.00 94.38 157 LYS A C 1
ATOM 1244 O O . LYS A 1 157 ? -16.755 -1.169 8.446 1.00 94.38 157 LYS A O 1
ATOM 1249 N N . GLU A 1 158 ? -15.660 -0.971 10.396 1.00 93.25 158 GLU A N 1
ATOM 1250 C CA . GLU A 1 158 ? -16.673 -0.129 11.048 1.00 93.25 158 GLU A CA 1
ATOM 1251 C C . GLU A 1 158 ? -16.874 1.224 10.354 1.00 93.25 158 GLU A C 1
ATOM 1253 O O . GLU A 1 158 ? -17.895 1.871 10.552 1.00 93.25 158 GLU A O 1
ATOM 1258 N N . ASN A 1 159 ? -15.903 1.650 9.544 1.00 93.50 159 ASN A N 1
ATOM 1259 C CA . ASN A 1 159 ? -15.847 2.974 8.938 1.00 93.50 159 ASN A CA 1
ATOM 1260 C C . ASN A 1 159 ? -16.049 2.956 7.413 1.00 93.50 159 ASN A C 1
ATOM 1262 O O . ASN A 1 159 ? -15.695 3.933 6.759 1.00 93.50 159 ASN A O 1
ATOM 1266 N N . GLY A 1 160 ? -16.586 1.874 6.836 1.00 92.25 160 GLY A N 1
ATOM 1267 C CA . GLY A 1 160 ? -16.944 1.820 5.410 1.00 92.25 160 GLY A CA 1
ATOM 1268 C C . GLY A 1 160 ? -15.935 1.128 4.483 1.00 92.25 160 GLY A C 1
ATOM 1269 O O . GLY A 1 160 ? -15.970 1.354 3.272 1.00 92.25 160 GLY A O 1
ATOM 1270 N N . LEU A 1 161 ? -15.051 0.273 5.014 1.00 93.94 161 LEU A N 1
ATOM 1271 C CA . LEU A 1 161 ? -14.177 -0.581 4.198 1.00 93.94 161 LEU A CA 1
ATOM 1272 C C . LEU A 1 161 ? -14.995 -1.489 3.268 1.00 93.94 161 LEU A C 1
ATOM 1274 O O . LEU A 1 161 ? -15.782 -2.312 3.729 1.00 93.94 161 LEU A O 1
ATOM 1278 N N . SER A 1 162 ? -14.748 -1.394 1.963 1.00 92.25 162 SER A N 1
ATOM 1279 C CA . SER A 1 162 ? -15.509 -2.122 0.939 1.00 92.25 162 SER A CA 1
ATOM 1280 C C . SER A 1 162 ? -14.774 -3.310 0.341 1.00 92.25 162 SER A C 1
ATOM 1282 O O . SER A 1 162 ? -15.399 -4.256 -0.149 1.00 92.25 162 SER A O 1
ATOM 1284 N N . SER A 1 163 ? -13.440 -3.311 0.375 1.00 92.19 163 SER A N 1
ATOM 1285 C CA . SER A 1 163 ? -12.670 -4.471 -0.058 1.00 92.19 163 SER A CA 1
ATOM 1286 C C . SER A 1 163 ? -11.236 -4.495 0.464 1.00 92.19 163 SER A C 1
ATOM 1288 O O . SER A 1 163 ? -10.672 -3.483 0.889 1.00 92.19 163 SER A O 1
ATOM 1290 N N . LEU A 1 164 ? -10.645 -5.684 0.369 1.00 93.75 164 LEU A N 1
ATOM 1291 C CA . LEU A 1 164 ? -9.249 -5.970 0.649 1.00 93.75 164 LEU A CA 1
ATOM 1292 C C . LEU A 1 164 ? -8.517 -6.371 -0.628 1.00 93.75 164 LEU A C 1
ATOM 1294 O O . LEU A 1 164 ? -9.048 -7.087 -1.477 1.00 93.75 164 LEU A O 1
ATOM 1298 N N . SER A 1 165 ? -7.264 -5.953 -0.750 1.00 92.94 165 SER A N 1
ATOM 1299 C CA . SER A 1 165 ? -6.395 -6.372 -1.847 1.00 92.94 165 SER A CA 1
ATOM 1300 C C . SER A 1 165 ? -4.971 -6.621 -1.369 1.00 92.94 165 SER A C 1
ATOM 1302 O O . SER A 1 165 ? -4.500 -6.030 -0.396 1.00 92.94 165 SER A O 1
ATOM 1304 N N . PHE A 1 166 ? -4.283 -7.513 -2.073 1.00 92.06 166 PHE A N 1
ATOM 1305 C CA . PHE A 1 166 ? -2.886 -7.834 -1.820 1.00 92.06 166 PHE A CA 1
ATOM 1306 C C . PHE A 1 166 ? -2.015 -7.331 -2.976 1.00 92.06 166 PHE A C 1
ATOM 1308 O O . PHE A 1 166 ? -2.337 -7.541 -4.147 1.00 92.06 166 PHE A O 1
ATOM 1315 N N . SER A 1 167 ? -0.902 -6.675 -2.650 1.00 89.06 167 SER A N 1
ATOM 1316 C CA . SER A 1 167 ? 0.056 -6.147 -3.621 1.00 89.06 167 SER A CA 1
ATOM 1317 C C . SER A 1 167 ? 1.359 -6.942 -3.587 1.00 89.06 167 SER A C 1
ATOM 1319 O O . SER A 1 167 ? 2.061 -6.938 -2.582 1.00 89.06 167 SER A O 1
ATOM 1321 N N . LYS A 1 168 ? 1.728 -7.541 -4.726 1.00 87.44 168 LYS A N 1
ATOM 1322 C CA . LYS A 1 168 ? 3.039 -8.189 -4.937 1.00 87.44 168 LYS A CA 1
ATOM 1323 C C . LYS A 1 168 ? 4.179 -7.197 -5.207 1.00 87.44 168 LYS A C 1
ATOM 1325 O O . LYS A 1 168 ? 5.310 -7.608 -5.434 1.00 87.44 168 LYS A O 1
ATOM 1330 N N . ASN A 1 169 ? 3.885 -5.898 -5.268 1.00 85.38 169 ASN A N 1
ATOM 1331 C CA . ASN A 1 169 ? 4.898 -4.885 -5.543 1.00 85.38 169 ASN A CA 1
ATOM 1332 C C . ASN A 1 169 ? 5.888 -4.800 -4.370 1.00 85.38 169 ASN A C 1
ATOM 1334 O O . ASN A 1 169 ? 5.467 -4.593 -3.233 1.00 85.38 169 ASN A O 1
ATOM 1338 N N . THR A 1 170 ? 7.186 -4.889 -4.655 1.00 81.06 170 THR A N 1
ATOM 1339 C CA . THR A 1 170 ? 8.260 -4.757 -3.660 1.00 81.06 170 THR A CA 1
ATOM 1340 C C . THR A 1 170 ? 8.220 -3.413 -2.930 1.00 81.06 170 THR A C 1
ATOM 1342 O O . THR A 1 170 ? 8.518 -3.348 -1.743 1.00 81.06 170 THR A O 1
ATOM 1345 N N . ALA A 1 171 ? 7.744 -2.347 -3.581 1.00 84.75 171 ALA A N 1
ATOM 1346 C CA . ALA A 1 171 ? 7.556 -1.038 -2.951 1.00 84.75 171 ALA A CA 1
ATOM 1347 C C . ALA A 1 171 ? 6.486 -1.028 -1.837 1.00 84.75 171 ALA A C 1
ATOM 1349 O O . ALA A 1 171 ? 6.449 -0.089 -1.037 1.00 84.75 171 ALA A O 1
ATOM 1350 N N . ALA A 1 172 ? 5.622 -2.051 -1.800 1.00 85.38 172 ALA A N 1
ATOM 1351 C CA . ALA A 1 172 ? 4.558 -2.233 -0.816 1.00 85.38 172 ALA A CA 1
ATOM 1352 C C . ALA A 1 172 ? 4.941 -3.192 0.329 1.00 85.38 172 ALA A C 1
ATOM 1354 O O . ALA A 1 172 ? 4.096 -3.460 1.181 1.00 85.38 172 ALA A O 1
ATOM 1355 N N . ILE A 1 173 ? 6.172 -3.718 0.362 1.00 90.44 173 ILE A N 1
ATOM 1356 C CA . ILE A 1 173 ? 6.633 -4.577 1.463 1.00 90.44 173 ILE A CA 1
ATOM 1357 C C . ILE A 1 173 ? 6.483 -3.829 2.794 1.00 90.44 173 ILE A C 1
ATOM 1359 O O . ILE A 1 173 ? 6.813 -2.648 2.896 1.00 90.44 173 ILE A O 1
ATOM 1363 N N . SER A 1 174 ? 5.932 -4.525 3.784 1.00 94.12 174 SER A N 1
ATOM 1364 C CA . SER A 1 174 ? 5.615 -4.057 5.132 1.00 94.12 174 SER A CA 1
ATOM 1365 C C . SER A 1 174 ? 4.724 -2.813 5.166 1.00 94.12 174 SER A C 1
ATOM 1367 O O . SER A 1 174 ? 4.751 -2.069 6.141 1.00 94.12 174 SER A O 1
ATOM 1369 N N . LYS A 1 175 ? 3.912 -2.577 4.124 1.00 95.69 175 LYS A N 1
ATOM 1370 C CA . LYS A 1 175 ? 3.001 -1.427 4.042 1.00 95.69 175 LYS A CA 1
ATOM 1371 C C . LYS A 1 175 ? 1.535 -1.827 3.994 1.00 95.69 175 LYS A C 1
ATOM 1373 O O . LYS A 1 175 ? 1.149 -2.764 3.288 1.00 95.69 175 LYS A O 1
ATOM 1378 N N . ILE A 1 176 ? 0.715 -1.041 4.684 1.00 96.31 176 ILE A N 1
ATOM 1379 C CA . ILE A 1 176 ? -0.744 -1.046 4.589 1.00 96.31 176 ILE A CA 1
ATOM 1380 C C . ILE A 1 176 ? -1.199 0.316 4.060 1.00 96.31 176 ILE A C 1
ATOM 1382 O O . ILE A 1 176 ? -0.866 1.354 4.620 1.00 96.31 176 ILE A O 1
ATOM 1386 N N . TYR A 1 177 ? -1.997 0.299 2.999 1.00 95.88 177 TYR A N 1
ATOM 1387 C CA . TYR A 1 177 ? -2.602 1.469 2.378 1.00 95.88 177 TYR A CA 1
ATOM 1388 C C . TYR A 1 177 ? -4.107 1.471 2.626 1.00 95.88 177 TYR A C 1
ATOM 1390 O O . TYR A 1 177 ? -4.818 0.578 2.159 1.00 95.88 177 TYR A O 1
ATOM 1398 N N . ILE A 1 178 ? -4.599 2.498 3.310 1.00 95.88 178 ILE A N 1
ATOM 1399 C CA . ILE A 1 178 ? -6.022 2.712 3.576 1.00 95.88 178 ILE A CA 1
ATOM 1400 C C . ILE A 1 178 ? -6.552 3.723 2.554 1.00 95.88 178 ILE A C 1
ATOM 1402 O O . ILE A 1 178 ? -6.053 4.842 2.460 1.00 95.88 178 ILE A O 1
ATOM 1406 N N . GLY A 1 179 ? -7.547 3.324 1.762 1.00 93.31 179 GLY A N 1
ATOM 1407 C CA . GLY A 1 179 ? -8.126 4.148 0.696 1.00 93.31 179 GLY A CA 1
ATOM 1408 C C . GLY A 1 179 ? -7.356 4.136 -0.616 1.00 93.31 179 GLY A C 1
ATOM 1409 O O . GLY A 1 179 ? -7.341 5.127 -1.345 1.00 93.31 179 GLY A O 1
ATOM 1410 N N . SER A 1 180 ? -6.706 3.013 -0.926 1.00 84.88 180 SER A N 1
ATOM 1411 C CA . SER A 1 180 ? -5.950 2.870 -2.169 1.00 84.88 180 SER A CA 1
ATOM 1412 C C . SER A 1 180 ? -6.872 2.665 -3.380 1.00 84.88 180 SER A C 1
ATOM 1414 O O . SER A 1 180 ? -7.804 1.865 -3.349 1.00 84.88 180 SER A O 1
ATOM 1416 N N . MET A 1 181 ? -6.550 3.308 -4.503 1.00 75.75 181 MET A N 1
ATOM 1417 C CA . MET A 1 181 ? -7.211 3.096 -5.804 1.00 75.75 181 MET A CA 1
ATOM 1418 C C . MET A 1 181 ? -6.709 1.839 -6.541 1.00 75.75 181 MET A C 1
ATOM 1420 O O . MET A 1 181 ? -6.957 1.666 -7.734 1.00 75.75 181 MET A O 1
ATOM 1424 N N . GLY A 1 182 ? -5.984 0.949 -5.851 1.00 62.41 182 GLY A N 1
ATOM 1425 C CA . GLY A 1 182 ? -5.333 -0.214 -6.462 1.00 62.41 182 GLY A CA 1
ATOM 1426 C C . GLY A 1 182 ? -6.290 -1.127 -7.236 1.00 62.41 182 GLY A C 1
ATOM 1427 O O . GLY A 1 182 ? -5.864 -1.793 -8.175 1.00 62.41 182 GLY A O 1
ATOM 1428 N N . TYR A 1 183 ? -7.577 -1.106 -6.890 1.00 58.81 183 TYR A N 1
ATOM 1429 C CA . TYR A 1 183 ? -8.631 -1.897 -7.520 1.00 58.81 183 TYR A CA 1
ATOM 1430 C C . TYR A 1 183 ? -8.924 -1.534 -8.984 1.00 58.81 183 TYR A C 1
ATOM 1432 O O . TYR A 1 183 ? -9.494 -2.350 -9.702 1.00 58.81 183 TYR A O 1
ATOM 1440 N N . LYS A 1 184 ? -8.543 -0.335 -9.452 1.00 63.62 184 LYS A N 1
ATOM 1441 C CA . LYS A 1 184 ? -8.843 0.107 -10.826 1.00 63.62 184 LYS A CA 1
ATOM 1442 C C . LYS A 1 184 ? -8.025 -0.611 -11.897 1.00 63.62 184 LYS A C 1
ATOM 1444 O O . LYS A 1 184 ? -8.295 -0.441 -13.083 1.00 63.62 184 LYS A O 1
ATOM 1449 N N . ARG A 1 185 ? -7.023 -1.404 -11.514 1.00 70.38 185 ARG A N 1
ATOM 1450 C CA . ARG A 1 185 ? -6.298 -2.233 -12.475 1.00 70.38 185 ARG A CA 1
ATOM 1451 C C . ARG A 1 185 ? -6.934 -3.614 -12.555 1.00 70.38 185 ARG A C 1
ATOM 1453 O O . ARG A 1 185 ? -7.042 -4.311 -11.549 1.00 70.38 185 ARG A O 1
ATOM 1460 N N . ALA A 1 186 ? -7.293 -4.015 -13.774 1.00 66.44 186 ALA A N 1
ATOM 1461 C CA . ALA A 1 186 ? -7.911 -5.308 -14.060 1.00 66.44 186 ALA A CA 1
ATOM 1462 C C . ALA A 1 186 ? -7.072 -6.503 -13.575 1.00 66.44 186 ALA A C 1
ATOM 1464 O O . ALA A 1 186 ? -7.625 -7.571 -13.333 1.00 66.44 186 ALA A O 1
ATOM 1465 N N . ASP A 1 187 ? -5.757 -6.323 -13.399 1.00 70.31 187 ASP A N 1
ATOM 1466 C CA . ASP A 1 187 ? -4.790 -7.335 -12.972 1.00 70.31 187 ASP A CA 1
ATOM 1467 C C . ASP A 1 187 ? -4.751 -7.578 -11.450 1.00 70.31 187 ASP A C 1
ATOM 1469 O O . ASP A 1 187 ? -4.203 -8.599 -11.018 1.00 70.31 187 ASP A O 1
ATOM 1473 N N . ARG A 1 188 ? -5.413 -6.750 -10.631 1.00 73.88 188 ARG A N 1
ATOM 1474 C CA . ARG A 1 188 ? -5.429 -6.944 -9.176 1.00 73.88 188 ARG A CA 1
ATOM 1475 C C . ARG A 1 188 ? -6.523 -7.892 -8.707 1.00 73.88 188 ARG A C 1
ATOM 1477 O O . ARG A 1 188 ? -7.660 -7.854 -9.163 1.00 73.88 188 ARG A O 1
ATOM 1484 N N . LEU A 1 189 ? -6.151 -8.728 -7.743 1.00 82.06 189 LEU A N 1
ATOM 1485 C CA . LEU A 1 189 ? -7.044 -9.653 -7.057 1.00 82.06 189 LEU A CA 1
ATOM 1486 C C . LEU A 1 189 ? -7.613 -8.938 -5.834 1.00 82.06 189 LEU A C 1
ATOM 1488 O O . LEU A 1 189 ? -6.864 -8.441 -4.986 1.00 82.06 189 LEU A O 1
ATOM 1492 N N . ILE A 1 190 ? -8.937 -8.844 -5.788 1.00 86.56 190 ILE A N 1
ATOM 1493 C CA . ILE A 1 190 ? -9.668 -8.080 -4.784 1.00 86.56 190 ILE A CA 1
ATOM 1494 C C . ILE A 1 190 ? -10.660 -9.018 -4.109 1.00 86.56 190 ILE A C 1
ATOM 1496 O O . ILE A 1 190 ? -11.472 -9.662 -4.773 1.00 86.56 190 ILE A O 1
ATOM 1500 N N . LEU A 1 191 ? -10.617 -9.051 -2.784 1.00 87.94 191 LEU A N 1
ATOM 1501 C CA . LEU A 1 191 ? -11.634 -9.677 -1.958 1.00 87.94 191 LEU A CA 1
ATOM 1502 C C . LEU A 1 191 ? -12.632 -8.597 -1.549 1.00 87.94 191 LEU A C 1
ATOM 1504 O O . LEU A 1 191 ? -12.284 -7.700 -0.780 1.00 87.94 191 LEU A O 1
ATOM 1508 N N . ARG A 1 192 ? -13.857 -8.651 -2.080 1.00 86.38 192 ARG A N 1
ATOM 1509 C CA . ARG A 1 192 ? -14.938 -7.775 -1.609 1.00 86.38 192 ARG A CA 1
ATOM 1510 C C . ARG A 1 192 ? -15.183 -8.060 -0.132 1.00 86.38 192 ARG A C 1
ATOM 1512 O O . ARG A 1 192 ? -15.250 -9.213 0.269 1.00 86.38 192 ARG A O 1
ATOM 1519 N N . ALA A 1 193 ? -15.251 -7.001 0.658 1.00 77.06 193 ALA A N 1
ATOM 1520 C CA . ALA A 1 193 ? -15.476 -7.079 2.087 1.00 77.06 193 ALA A CA 1
ATOM 1521 C C . ALA A 1 193 ? -16.983 -7.114 2.354 1.00 77.06 193 ALA A C 1
ATOM 1523 O O . ALA A 1 193 ? -17.568 -6.153 2.843 1.00 77.06 193 ALA A O 1
ATOM 1524 N N . ASP A 1 194 ? -17.637 -8.221 2.012 1.00 83.25 194 ASP A N 1
ATOM 1525 C CA . ASP A 1 194 ? -18.939 -8.504 2.597 1.00 83.25 194 ASP A CA 1
ATOM 1526 C C . ASP A 1 194 ? -18.774 -8.727 4.110 1.00 83.25 194 ASP A C 1
ATOM 1528 O O . ASP A 1 194 ? -17.755 -9.235 4.598 1.00 83.25 194 ASP A O 1
ATOM 1532 N N . ASN A 1 195 ? -19.776 -8.302 4.883 1.00 76.25 195 ASN A N 1
ATOM 1533 C CA . ASN A 1 195 ? -19.687 -8.322 6.342 1.00 76.25 195 ASN A CA 1
ATOM 1534 C C . ASN A 1 195 ? -19.434 -9.729 6.900 1.00 76.25 195 ASN A C 1
ATOM 1536 O O . ASN A 1 195 ? -18.739 -9.848 7.912 1.00 76.25 195 ASN A O 1
ATOM 1540 N N . THR A 1 196 ? -19.953 -10.756 6.226 1.00 85.75 196 THR A N 1
ATOM 1541 C CA . THR A 1 196 ? -19.777 -12.183 6.516 1.00 85.75 196 THR A CA 1
ATOM 1542 C C . THR A 1 196 ? -18.332 -12.636 6.340 1.00 85.75 196 THR A C 1
ATOM 1544 O O . THR A 1 196 ? -17.697 -12.973 7.339 1.00 85.75 196 THR A O 1
ATOM 1547 N N . THR A 1 197 ? -17.755 -12.536 5.136 1.00 86.06 197 THR A N 1
ATOM 1548 C CA . THR A 1 197 ? -16.383 -13.019 4.891 1.00 86.06 197 THR A CA 1
ATOM 1549 C C . THR A 1 197 ? -15.354 -12.308 5.765 1.00 86.06 197 THR A C 1
ATOM 1551 O O . THR A 1 197 ? -14.437 -12.942 6.286 1.00 86.06 197 THR A O 1
ATOM 1554 N N . LEU A 1 198 ? -15.506 -10.996 5.988 1.00 86.44 198 LEU A N 1
ATOM 1555 C CA . LEU A 1 198 ? -14.614 -10.271 6.895 1.00 86.44 198 LEU A CA 1
ATOM 1556 C C . LEU A 1 198 ? -14.719 -10.760 8.343 1.00 86.44 198 LEU A C 1
ATOM 1558 O O . LEU A 1 198 ? -13.700 -10.832 9.026 1.00 86.44 198 LEU A O 1
ATOM 1562 N N . ASN A 1 199 ? -15.928 -11.056 8.830 1.00 88.62 199 ASN A N 1
ATOM 1563 C CA . ASN A 1 199 ? -16.112 -11.554 10.195 1.00 88.62 199 ASN A CA 1
ATOM 1564 C C . ASN A 1 199 ? -15.454 -12.919 10.376 1.00 88.62 199 ASN A C 1
ATOM 1566 O O . ASN A 1 199 ? -14.723 -13.106 11.345 1.00 88.62 199 ASN A O 1
ATOM 1570 N N . ASP A 1 200 ? -15.643 -13.829 9.424 1.00 89.94 200 ASP A N 1
ATOM 1571 C CA . ASP A 1 200 ? -15.042 -15.165 9.472 1.00 89.94 200 ASP A CA 1
ATOM 1572 C C . ASP A 1 200 ? -13.508 -15.082 9.483 1.00 89.94 200 ASP A C 1
ATOM 1574 O O . ASP A 1 200 ? -12.815 -15.787 10.224 1.00 89.94 200 ASP A O 1
ATOM 1578 N N . LEU A 1 201 ? -12.966 -14.145 8.705 1.00 88.50 201 LEU A N 1
ATOM 1579 C CA . LEU A 1 201 ? -11.536 -13.882 8.604 1.00 88.50 201 LEU A CA 1
ATOM 1580 C C . LEU A 1 201 ? -10.965 -13.284 9.900 1.00 88.50 201 LEU A C 1
ATOM 1582 O O . LEU A 1 201 ? -9.900 -13.695 10.371 1.00 88.50 201 LEU A O 1
ATOM 1586 N N . LEU A 1 202 ? -11.685 -12.347 10.519 1.00 89.38 202 LEU A N 1
ATOM 1587 C CA . LEU A 1 202 ? -11.306 -11.773 11.811 1.00 89.38 202 LEU A CA 1
ATOM 1588 C C . LEU A 1 202 ? -11.446 -12.788 12.958 1.00 89.38 202 LEU A C 1
ATOM 1590 O O . LEU A 1 202 ? -10.589 -12.804 13.839 1.00 89.38 202 LEU A O 1
ATOM 1594 N N . ALA A 1 203 ? -12.438 -13.680 12.914 1.00 91.56 203 ALA A N 1
ATOM 1595 C CA . ALA A 1 203 ? -12.679 -14.697 13.940 1.00 91.56 203 ALA A CA 1
ATOM 1596 C C . ALA A 1 203 ? -11.634 -15.829 13.941 1.00 91.56 203 ALA A C 1
ATOM 1598 O O . ALA A 1 203 ? -11.350 -16.423 14.986 1.00 91.56 203 ALA A O 1
ATOM 1599 N N . ASN A 1 204 ? -11.028 -16.138 12.791 1.00 93.00 204 ASN A N 1
ATOM 1600 C CA . ASN A 1 204 ? -10.095 -17.256 12.670 1.00 93.00 204 ASN A CA 1
ATOM 1601 C C . ASN A 1 204 ? -8.731 -16.975 13.331 1.00 93.00 204 ASN A C 1
ATOM 1603 O O . ASN A 1 204 ? -7.792 -16.554 12.660 1.00 93.00 204 ASN A O 1
ATOM 1607 N N . LYS A 1 205 ? -8.556 -17.253 14.627 1.00 90.38 205 LYS A N 1
ATOM 1608 C CA . LYS A 1 205 ? -7.288 -17.002 15.353 1.00 90.38 205 LYS A CA 1
ATOM 1609 C C . LYS A 1 205 ? -6.029 -17.562 14.667 1.00 90.38 205 LYS A C 1
ATOM 1611 O O . LYS A 1 205 ? -4.982 -16.941 14.782 1.00 90.38 205 LYS A O 1
ATOM 1616 N N . SER A 1 206 ? -6.141 -18.649 13.898 1.00 91.44 206 SER A N 1
ATOM 1617 C CA . SER A 1 206 ? -5.027 -19.276 13.164 1.00 91.44 206 SER A CA 1
ATOM 1618 C C . SER A 1 206 ? -4.661 -18.608 11.828 1.00 91.44 206 SER A C 1
ATOM 1620 O O . SER A 1 206 ? -3.752 -19.066 11.134 1.00 91.44 206 SER A O 1
ATOM 1622 N N . LEU A 1 207 ? -5.360 -17.534 11.448 1.00 90.88 207 LEU A N 1
ATOM 1623 C CA . LEU A 1 207 ? -5.117 -16.813 10.204 1.00 90.88 207 LEU A CA 1
ATOM 1624 C C . LEU A 1 207 ? -3.671 -16.305 10.139 1.00 90.88 207 LEU A C 1
ATOM 1626 O O . LEU A 1 207 ? -3.249 -15.481 10.946 1.00 90.88 207 LEU A O 1
ATOM 1630 N N . ASN A 1 208 ? -2.945 -16.743 9.113 1.00 93.31 208 ASN A N 1
ATOM 1631 C CA . ASN A 1 208 ? -1.641 -16.202 8.754 1.00 93.31 208 ASN A CA 1
ATOM 1632 C C . ASN A 1 208 ? -1.701 -15.465 7.407 1.00 93.31 208 ASN A C 1
ATOM 1634 O O . ASN A 1 208 ? -2.647 -15.607 6.624 1.00 93.31 208 ASN A O 1
ATOM 1638 N N . LEU A 1 209 ? -0.654 -14.694 7.109 1.00 90.38 209 LEU A N 1
ATOM 1639 C CA . LEU A 1 209 ? -0.589 -13.881 5.895 1.00 90.38 209 LEU A CA 1
ATOM 1640 C C . LEU A 1 209 ? -0.661 -14.732 4.610 1.00 90.38 209 LEU A C 1
ATOM 1642 O O . LEU A 1 209 ? -1.219 -14.294 3.606 1.00 90.38 209 LEU A O 1
ATOM 1646 N N . LYS A 1 210 ? -0.132 -15.964 4.627 1.00 92.00 210 LYS A N 1
ATOM 1647 C CA . LYS A 1 210 ? -0.167 -16.885 3.479 1.00 92.00 210 LYS A CA 1
ATOM 1648 C C . LYS A 1 210 ? -1.594 -17.354 3.177 1.00 92.00 210 LYS A C 1
ATOM 1650 O O . LYS A 1 210 ? -1.993 -17.336 2.016 1.00 92.00 210 LYS A O 1
ATOM 1655 N N . MET A 1 211 ? -2.364 -17.701 4.208 1.00 91.94 211 MET A N 1
ATOM 1656 C CA . MET A 1 211 ? -3.779 -18.068 4.098 1.00 91.94 211 MET A CA 1
ATOM 1657 C C . MET A 1 211 ? -4.627 -16.891 3.617 1.00 91.94 211 MET A C 1
ATOM 1659 O O . MET A 1 211 ? -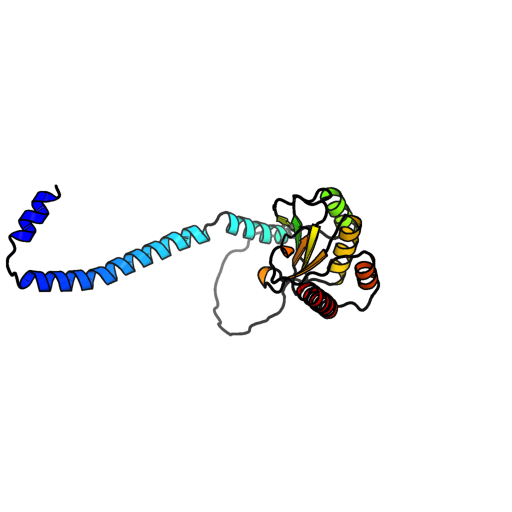5.456 -17.047 2.724 1.00 91.94 211 MET A O 1
ATOM 1663 N N . LEU A 1 212 ? -4.387 -15.695 4.161 1.00 90.81 212 LEU A N 1
ATOM 1664 C CA . LEU A 1 212 ? -5.096 -14.491 3.736 1.00 90.81 212 LEU A CA 1
ATOM 1665 C C . LEU A 1 212 ? -4.880 -14.215 2.241 1.00 90.81 212 LEU A C 1
ATOM 1667 O O . LEU A 1 212 ? -5.837 -13.991 1.500 1.00 90.81 212 LEU A O 1
ATOM 1671 N N . LYS A 1 213 ? -3.630 -14.312 1.776 1.00 90.38 213 LYS A N 1
ATOM 1672 C CA . LYS A 1 213 ? -3.302 -14.192 0.351 1.00 90.38 213 LYS A CA 1
ATOM 1673 C C . LYS A 1 213 ? -4.016 -15.240 -0.488 1.00 90.38 213 LYS A C 1
ATOM 1675 O O . LYS A 1 213 ? -4.585 -14.875 -1.510 1.00 90.38 213 LYS A O 1
ATOM 1680 N N . SER A 1 214 ? -4.008 -16.513 -0.080 1.00 89.88 214 SER A 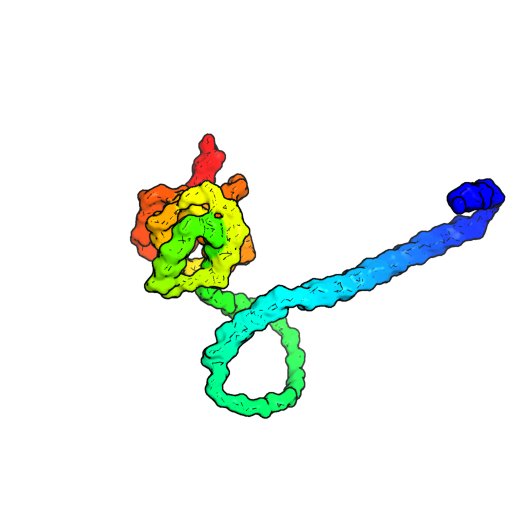N 1
ATOM 1681 C CA . SER A 1 214 ? -4.688 -17.555 -0.856 1.00 89.88 214 SER A CA 1
ATOM 1682 C C . SER A 1 214 ? -6.187 -17.291 -0.957 1.00 89.88 214 SER A C 1
ATOM 1684 O O . SER A 1 214 ? -6.737 -17.400 -2.044 1.00 89.88 214 SER A O 1
ATOM 1686 N N . VAL A 1 215 ? -6.832 -16.844 0.126 1.00 90.44 215 VAL A N 1
ATOM 1687 C CA . VAL A 1 215 ? -8.260 -16.491 0.105 1.00 90.44 215 VAL A CA 1
ATOM 1688 C C . VAL A 1 215 ? -8.528 -15.348 -0.877 1.00 90.44 215 VAL A C 1
ATOM 1690 O O . VAL A 1 215 ? -9.440 -15.469 -1.695 1.00 90.44 215 VAL A O 1
ATOM 1693 N N . ILE A 1 216 ? -7.723 -14.279 -0.850 1.00 89.75 216 ILE A N 1
ATOM 1694 C CA . ILE A 1 216 ? -7.864 -13.139 -1.774 1.00 89.75 216 ILE A CA 1
ATOM 1695 C C . ILE A 1 216 ? -7.654 -13.577 -3.226 1.00 89.75 216 ILE A C 1
ATOM 1697 O O . ILE A 1 216 ? -8.403 -13.155 -4.104 1.00 89.75 216 ILE A O 1
ATOM 1701 N N . VAL A 1 217 ? -6.662 -14.432 -3.487 1.00 87.00 217 VAL A N 1
ATOM 1702 C CA . VAL A 1 217 ? -6.367 -14.931 -4.836 1.00 87.00 217 VAL A CA 1
ATOM 1703 C C . VAL A 1 217 ? -7.518 -15.787 -5.361 1.00 87.00 217 VAL A C 1
ATOM 1705 O O . VAL A 1 217 ? -8.053 -15.495 -6.427 1.00 87.00 217 VAL A O 1
ATOM 1708 N N . THR A 1 218 ? -7.967 -16.776 -4.584 1.00 87.06 218 THR A N 1
ATOM 1709 C CA . THR A 1 218 ? -9.045 -17.689 -4.986 1.00 87.06 218 THR A CA 1
ATOM 1710 C C . THR A 1 218 ? -10.374 -16.963 -5.209 1.00 87.06 218 THR A C 1
ATOM 1712 O O . THR A 1 218 ? -11.106 -17.300 -6.137 1.00 87.06 218 THR A O 1
ATOM 1715 N N . HIS A 1 219 ? -10.703 -15.954 -4.393 1.00 84.38 219 HIS A N 1
ATOM 1716 C CA . HIS A 1 219 ? -11.921 -15.157 -4.594 1.00 84.38 219 HIS A CA 1
ATOM 1717 C C . HIS A 1 219 ? -11.777 -14.148 -5.737 1.00 84.38 219 HIS A C 1
ATOM 1719 O O . HIS A 1 219 ? -12.728 -13.928 -6.485 1.00 84.38 219 HIS A O 1
ATOM 1725 N N . GLY A 1 220 ? -10.592 -13.557 -5.902 1.00 78.88 220 GLY A N 1
ATOM 1726 C CA . GLY A 1 220 ? -10.312 -12.618 -6.984 1.00 78.88 220 GLY A CA 1
ATOM 1727 C C . GLY A 1 220 ? -10.421 -13.260 -8.369 1.00 78.88 220 GLY A C 1
ATOM 1728 O O . GLY A 1 220 ? -10.952 -12.634 -9.281 1.00 78.88 220 GLY A O 1
ATOM 1729 N N . GLU A 1 221 ? -9.977 -14.510 -8.526 1.00 77.75 221 GLU A N 1
ATOM 1730 C CA . GLU A 1 221 ? -10.073 -15.240 -9.799 1.00 77.75 221 GLU A CA 1
ATOM 1731 C C . GLU A 1 221 ? -11.518 -15.582 -10.179 1.00 77.75 221 GLU A C 1
ATOM 1733 O O . GLU A 1 221 ? -11.906 -15.371 -11.326 1.00 77.75 221 GLU A O 1
ATOM 1738 N N . LYS A 1 222 ? -12.347 -16.013 -9.216 1.00 75.56 222 LYS A N 1
ATOM 1739 C CA . LYS A 1 222 ? -13.776 -16.297 -9.455 1.00 75.56 222 LYS A CA 1
ATOM 1740 C C . LYS A 1 222 ? -14.543 -15.077 -9.970 1.00 75.56 222 LYS A C 1
ATOM 1742 O O . LYS A 1 222 ? -15.427 -15.215 -10.806 1.00 75.56 222 LYS A O 1
ATOM 1747 N N . ASN A 1 223 ? -14.182 -13.884 -9.497 1.00 69.06 223 ASN A N 1
ATOM 1748 C CA . ASN A 1 223 ? -14.813 -12.633 -9.918 1.00 69.06 223 ASN A CA 1
ATOM 1749 C C . ASN A 1 223 ? -14.390 -12.166 -11.323 1.00 69.06 223 ASN A C 1
ATOM 1751 O O . ASN A 1 223 ? -14.986 -11.223 -11.828 1.00 69.06 223 ASN A O 1
ATOM 1755 N N . ARG A 1 224 ? -13.367 -12.771 -11.946 1.00 66.44 224 ARG A N 1
ATOM 1756 C CA . ARG A 1 224 ? -12.957 -12.451 -13.328 1.00 66.44 224 ARG A CA 1
ATOM 1757 C C . ARG A 1 224 ? -13.634 -13.303 -14.394 1.00 66.44 224 ARG A C 1
ATOM 1759 O O . ARG A 1 224 ? -13.612 -12.928 -15.559 1.00 66.44 224 ARG A O 1
ATOM 1766 N N . THR A 1 225 ? -14.133 -14.477 -14.020 1.00 59.69 225 THR A N 1
ATOM 1767 C CA . THR A 1 225 ? -14.742 -15.438 -14.953 1.00 59.69 225 THR A CA 1
ATOM 1768 C C . THR A 1 225 ? -16.246 -15.232 -15.138 1.00 59.69 225 THR A C 1
ATOM 1770 O O . THR A 1 225 ? -16.861 -15.980 -15.892 1.00 59.69 225 THR A O 1
ATOM 1773 N N . LEU A 1 226 ? -16.825 -14.261 -14.428 1.00 49.41 226 LEU A N 1
ATOM 1774 C CA . LEU A 1 226 ? -18.226 -13.842 -14.494 1.00 49.41 226 LEU A CA 1
ATOM 1775 C C . LEU A 1 226 ? -18.319 -12.493 -15.209 1.00 49.41 226 LEU A C 1
ATOM 1777 O O . LEU A 1 226 ? -19.272 -12.331 -15.998 1.00 49.41 226 LEU A O 1
#